Protein AF-0000000068095490 (afdb_homodimer)

Organism: Citrobacter rodentium (strain ICC168) (NCBI:txid637910)

Secondary structure (DSSP, 8-state):
--HHHHHHHHHHHHHHHHTSS--------B----EEEEEE-TTGGGGS-EEEEEEEE--GGGHHHHHH--HHHHHHHHHHHHHH-TTTEEEEEEEE-TTEEEEES--TTTT-B-SEEEEEEE-SSSS--EEE-TT-SEEEEEE-SS-EEEPP----/--HHHHHHHHHHHHHHHHTSS--------B----EEEEEE-TTGGGGS-EEEEEEEE--GGGHHHHHH--HHHHHHHHHHHHHH-TTTEEEEEEEE-TTEEEEES--TTTT-B-SEEEEEE--SSSS--EEE-TT-SEEEEEE-SS-EEEPP----

Structure (mmCIF, N/CA/C/O backbone):
data_AF-0000000068095490-model_v1
#
loop_
_entity.id
_entity.type
_entity.pdbx_description
1 polymer 'T6SS protein Cts2N'
#
loop_
_atom_site.group_PDB
_atom_site.id
_atom_site.type_symbol
_atom_site.label_atom_id
_atom_site.label_alt_id
_atom_site.label_comp_id
_atom_site.label_asym_id
_atom_site.label_entity_id
_atom_site.label_seq_id
_atom_site.pdbx_PDB_ins_code
_atom_site.Cartn_x
_atom_site.Cartn_y
_atom_site.Cartn_z
_atom_site.occupancy
_atom_site.B_iso_or_equiv
_atom_site.auth_seq_id
_atom_site.auth_comp_id
_atom_site.auth_asym_id
_atom_site.auth_atom_id
_atom_site.pdbx_PDB_model_num
ATOM 1 N N . MET A 1 1 ? -33.25 50.406 51.438 1 35.19 1 MET A N 1
ATOM 2 C CA . MET A 1 1 ? -33.094 50.531 50 1 35.19 1 MET A CA 1
ATOM 3 C C . MET A 1 1 ? -31.734 50 49.531 1 35.19 1 MET A C 1
ATOM 5 O O . MET A 1 1 ? -31.406 50.062 48.375 1 35.19 1 MET A O 1
ATOM 9 N N . SER A 1 2 ? -30.875 49.625 50.594 1 53.44 2 SER A N 1
ATOM 10 C CA . SER A 1 2 ? -29.484 49.312 50.25 1 53.44 2 SER A CA 1
ATOM 11 C C . SER A 1 2 ? -29.328 47.875 49.812 1 53.44 2 SER A C 1
ATOM 13 O O . SER A 1 2 ? -28.234 47.438 49.438 1 53.44 2 SER A O 1
ATOM 15 N N . HIS A 1 3 ? -30.312 47.062 50.188 1 60.53 3 HIS A N 1
ATOM 16 C CA . HIS A 1 3 ? -30.078 45.625 49.938 1 60.53 3 HIS A CA 1
ATOM 17 C C . HIS A 1 3 ? -30.328 45.25 48.469 1 60.53 3 HIS A C 1
ATOM 19 O O . HIS A 1 3 ? -30.078 44.125 48.062 1 60.53 3 HIS A O 1
ATOM 25 N N . SER A 1 4 ? -31.062 46.156 47.719 1 60.84 4 SER A N 1
ATOM 26 C CA . SER A 1 4 ? -31.438 45.719 46.375 1 60.84 4 SER A CA 1
ATOM 27 C C . SER A 1 4 ? -30.297 45.906 45.406 1 60.84 4 SER A C 1
ATOM 29 O O . SER A 1 4 ? -30.297 45.344 44.312 1 60.84 4 SER A O 1
ATOM 31 N N . ILE A 1 5 ? -29.328 46.812 45.781 1 63.94 5 ILE A N 1
ATOM 32 C CA . ILE A 1 5 ? -28.25 47.094 44.844 1 63.94 5 ILE A CA 1
ATOM 33 C C . ILE A 1 5 ? -27.25 45.938 44.812 1 63.94 5 ILE A C 1
ATOM 35 O O . ILE A 1 5 ? -26.656 45.656 43.781 1 63.94 5 ILE A O 1
ATOM 39 N N . SER A 1 6 ? -27.297 45.125 45.938 1 64.12 6 SER A N 1
ATOM 40 C CA . SER A 1 6 ? -26.297 44.062 45.938 1 64.12 6 SER A CA 1
ATOM 41 C C . SER A 1 6 ? -26.688 42.906 45.062 1 64.12 6 SER A C 1
ATOM 43 O O . SER A 1 6 ? -25.828 42.219 44.5 1 64.12 6 SER A O 1
ATOM 45 N N . ARG A 1 7 ? -28.031 42.75 44.844 1 67.5 7 ARG A N 1
ATOM 46 C CA . ARG A 1 7 ? -28.469 41.594 44.062 1 67.5 7 ARG A CA 1
ATOM 47 C C . ARG A 1 7 ? -28.281 41.844 42.562 1 67.5 7 ARG A C 1
ATOM 49 O O . ARG A 1 7 ? -27.984 40.938 41.812 1 67.5 7 ARG A O 1
ATOM 56 N N . SER A 1 8 ? -28.375 43.188 42.219 1 65.56 8 SER A N 1
ATOM 57 C CA . SER A 1 8 ? -28.266 43.469 40.781 1 65.56 8 SER A CA 1
ATOM 58 C C . SER A 1 8 ? -26.812 43.438 40.312 1 65.56 8 SER A C 1
ATOM 60 O O . SER A 1 8 ? -26.531 43.031 39.188 1 65.56 8 SER A O 1
ATOM 62 N N . ILE A 1 9 ? -25.859 43.75 41.25 1 64.5 9 ILE A N 1
ATOM 63 C CA . ILE A 1 9 ? -24.453 43.719 40.875 1 64.5 9 ILE A CA 1
ATOM 64 C C . ILE A 1 9 ? -23.938 42.281 40.812 1 64.5 9 ILE A C 1
ATOM 66 O O . ILE A 1 9 ? -23.172 41.938 39.906 1 64.5 9 ILE A O 1
ATOM 70 N N . TYR A 1 10 ? -24.531 41.375 41.656 1 66.12 10 TYR A N 1
ATOM 71 C CA . TYR A 1 10 ? -24.172 39.969 41.594 1 66.12 10 TYR A CA 1
ATOM 72 C C . TYR A 1 10 ? -24.703 39.344 40.312 1 66.12 10 TYR A C 1
ATOM 74 O O . TYR A 1 10 ? -24.047 38.5 39.688 1 66.12 10 TYR A O 1
ATOM 82 N N . LEU A 1 11 ? -25.922 39.844 39.844 1 62.66 11 LEU A N 1
ATOM 83 C CA . LEU A 1 11 ? -26.484 39.344 38.594 1 62.66 11 LEU A CA 1
ATOM 84 C C . LEU A 1 11 ? -25.688 39.781 37.375 1 62.66 11 LEU A C 1
ATOM 86 O O . LEU A 1 11 ? -25.453 39 36.469 1 62.66 11 LEU A O 1
ATOM 90 N N . ILE A 1 12 ? -25.188 41.031 37.406 1 63.06 12 ILE A N 1
ATOM 91 C CA . ILE A 1 12 ? -24.422 41.562 36.281 1 63.06 12 ILE A CA 1
ATOM 92 C C . ILE A 1 12 ? -23.031 40.906 36.281 1 63.06 12 ILE A C 1
ATOM 94 O O . ILE A 1 12 ? -22.531 40.562 35.219 1 63.06 12 ILE A O 1
ATOM 98 N N . LEU A 1 13 ? -22.422 40.562 37.5 1 60.41 13 LEU A N 1
ATOM 99 C CA . LEU A 1 13 ? -21.125 39.906 37.531 1 60.41 13 LEU A CA 1
ATOM 100 C C . LEU A 1 13 ? -21.25 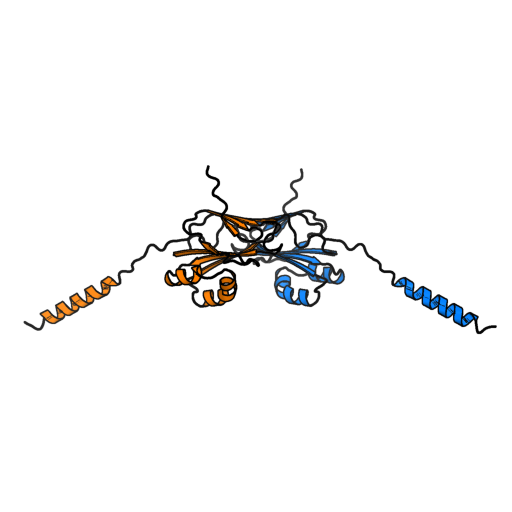38.469 37.031 1 60.41 13 LEU A C 1
ATOM 102 O O . LEU A 1 13 ? -20.344 37.938 36.375 1 60.41 13 LEU A O 1
ATOM 106 N N . LEU A 1 14 ? -22.453 37.812 37.25 1 57.78 14 LEU A N 1
ATOM 107 C CA . LEU A 1 14 ? -22.625 36.438 36.781 1 57.78 14 LEU A CA 1
ATOM 108 C C . LEU A 1 14 ? -22.797 36.406 35.25 1 57.78 14 LEU A C 1
ATOM 110 O O . LEU A 1 14 ? -22.297 35.5 34.594 1 57.78 14 LEU A O 1
ATOM 114 N N . ILE A 1 15 ? -23.469 37.406 34.656 1 57.84 15 ILE A N 1
ATOM 115 C CA . ILE A 1 15 ? -23.688 37.406 33.219 1 57.84 15 ILE A CA 1
ATOM 116 C C . ILE A 1 15 ? -22.359 37.688 32.5 1 57.84 15 ILE A C 1
ATOM 118 O O . ILE A 1 15 ? -22.078 37.094 31.469 1 57.84 15 ILE A O 1
ATOM 122 N N . LEU A 1 16 ? -21.453 38.562 33.094 1 52.78 16 LEU A N 1
ATOM 123 C CA . LEU A 1 16 ? -20.219 38.875 32.406 1 52.78 16 LEU A CA 1
ATOM 124 C C . LEU A 1 16 ? -19.281 37.656 32.406 1 52.78 16 LEU A C 1
ATOM 126 O O . LEU A 1 16 ? -18.516 37.469 31.438 1 52.78 16 LEU A O 1
ATOM 130 N N . PHE A 1 17 ? -19.266 36.844 33.469 1 53.22 17 PHE A N 1
ATOM 131 C CA . PHE A 1 17 ? -18.312 35.719 33.469 1 53.22 17 PHE A CA 1
ATOM 132 C C . PHE A 1 17 ? -18.641 34.719 32.375 1 53.22 17 PHE A C 1
ATOM 134 O O . PHE A 1 17 ? -17.766 34 31.906 1 53.22 17 PHE A O 1
ATOM 141 N N . CYS A 1 18 ? -19.953 34.562 32.094 1 50.53 18 CYS A N 1
ATOM 142 C CA . CYS A 1 18 ? -20.297 33.469 31.156 1 50.53 18 CYS A CA 1
ATOM 143 C C . CYS A 1 18 ? -19.812 33.812 29.75 1 50.53 18 CYS A C 1
ATOM 145 O O . CYS A 1 18 ? -19.875 32.969 28.859 1 50.53 18 CYS A O 1
ATOM 147 N N . MET A 1 19 ? -19.734 35.125 29.453 1 47.81 19 MET A N 1
ATOM 148 C CA . MET A 1 19 ? -19.5 35.344 28.031 1 47.81 19 MET A CA 1
ATOM 149 C C . MET A 1 19 ? -18.078 34.938 27.656 1 47.81 19 MET A C 1
ATOM 151 O O . MET A 1 19 ? -17.672 35.094 26.5 1 47.81 19 MET A O 1
ATOM 155 N N . GLN A 1 20 ? -17.203 34.969 28.656 1 45.56 20 GLN A N 1
ATOM 156 C CA . GLN A 1 20 ? -15.852 34.844 28.125 1 45.56 20 GLN A CA 1
ATOM 157 C C . GLN A 1 20 ? -15.641 33.5 27.438 1 45.56 20 GLN A C 1
ATOM 159 O O . GLN A 1 20 ? -14.57 33.25 26.906 1 45.56 20 GLN A O 1
ATOM 164 N N . THR A 1 21 ? -16.328 32.562 28.031 1 47.66 21 THR A N 1
ATOM 165 C CA . THR A 1 21 ? -15.836 31.375 27.344 1 47.66 21 THR A CA 1
ATOM 166 C C . THR A 1 21 ? -16.219 31.422 25.859 1 47.66 21 THR A C 1
ATOM 168 O O . THR A 1 21 ? -17.203 30.781 25.453 1 47.66 21 THR A O 1
ATOM 171 N N . GLY A 1 22 ? -16.734 32.625 25.391 1 41.56 22 GLY A N 1
ATOM 172 C CA . GLY A 1 22 ? -17 32.594 23.953 1 41.56 22 GLY A CA 1
ATOM 173 C C . GLY A 1 22 ? -16.062 31.672 23.203 1 41.56 22 GLY A C 1
ATOM 174 O O . GLY A 1 22 ? -14.906 31.5 23.594 1 41.56 22 GLY A O 1
ATOM 175 N N . GLY A 1 23 ? -16.594 30.703 22.5 1 42.72 23 GLY A N 1
ATOM 176 C CA . GLY A 1 23 ? -16.219 29.719 21.5 1 42.72 23 GLY A CA 1
ATOM 177 C C . GLY A 1 23 ? -15.219 30.266 20.484 1 42.72 23 GLY A C 1
ATOM 178 O O . GLY A 1 23 ? -15.562 31.094 19.656 1 42.72 23 GLY A O 1
ATOM 179 N N . CYS A 1 24 ? -14.102 30.875 20.75 1 46.16 24 CYS A N 1
ATOM 180 C CA . CYS A 1 24 ? -13.117 30.922 19.672 1 46.16 24 CYS A CA 1
ATOM 181 C C . CYS A 1 24 ? -13.367 29.812 18.656 1 46.16 24 CYS A C 1
ATOM 183 O O . CYS A 1 24 ? -13.117 28.641 18.938 1 46.16 24 CYS A O 1
ATOM 185 N N . ALA A 1 25 ? -14.5 29.734 18.172 1 48.22 25 ALA A N 1
ATOM 186 C CA . ALA A 1 25 ? -14.648 28.953 16.938 1 48.22 25 ALA A CA 1
ATOM 187 C C . ALA A 1 25 ? -13.438 29.141 16.031 1 48.22 25 ALA A C 1
ATOM 189 O O . ALA A 1 25 ? -13.352 30.109 15.281 1 48.22 25 ALA A O 1
ATOM 190 N N . PHE A 1 26 ? -12.203 29.062 16.484 1 51.91 26 PHE A N 1
ATOM 191 C CA . PHE A 1 26 ? -10.922 29.203 15.812 1 51.91 26 PHE A CA 1
ATOM 192 C C . PHE A 1 26 ? -10.891 28.406 14.523 1 51.91 26 PHE A C 1
ATOM 194 O O . PHE A 1 26 ? -11.336 27.25 14.484 1 51.91 26 PHE A O 1
ATOM 201 N N . TRP A 1 27 ? -10.969 29.203 13.422 1 65.94 27 TRP A N 1
ATOM 202 C CA . TRP A 1 27 ? -10.711 28.703 12.078 1 65.94 27 TRP A CA 1
ATOM 203 C C . TRP A 1 27 ? -9.602 27.641 12.102 1 65.94 27 TRP A C 1
ATOM 205 O O . TRP A 1 27 ? -8.43 27.969 12.281 1 65.94 27 TRP A O 1
ATOM 215 N N . GLN A 1 28 ? -9.992 26.422 12.539 1 82.06 28 GLN A N 1
ATOM 216 C CA . GLN A 1 28 ? -8.992 25.359 12.516 1 82.06 28 GLN A CA 1
ATOM 217 C C . GLN A 1 28 ? -8.531 25.078 11.094 1 82.06 28 GLN A C 1
ATOM 219 O O . GLN A 1 28 ? -9.344 25 10.172 1 82.06 28 GLN A O 1
ATOM 224 N N . LYS A 1 29 ? -7.27 25.109 10.906 1 89.94 29 LYS A N 1
ATOM 225 C CA . LYS A 1 29 ? -6.688 24.766 9.617 1 89.94 29 LYS A CA 1
ATOM 226 C C . LYS A 1 29 ? -7.039 23.328 9.219 1 89.94 29 LYS A C 1
ATOM 228 O O . LYS A 1 29 ? -7.305 22.5 10.086 1 89.94 29 LYS A O 1
ATOM 233 N N . ARG A 1 30 ? -7.191 23.141 7.961 1 93.06 30 ARG A N 1
ATOM 234 C CA . ARG A 1 30 ? -7.559 21.828 7.422 1 93.06 30 ARG A CA 1
ATOM 235 C C . ARG A 1 30 ? -6.516 21.344 6.422 1 93.06 30 ARG A C 1
ATOM 237 O O . ARG A 1 30 ? -5.73 22.125 5.895 1 93.06 30 ARG A O 1
ATOM 244 N N . VAL A 1 31 ? -6.504 20.094 6.215 1 93.06 31 VAL A N 1
ATOM 245 C CA . VAL A 1 31 ? -5.625 19.5 5.211 1 93.06 31 VAL A CA 1
ATOM 246 C C . VAL A 1 31 ? -6.051 19.953 3.816 1 93.06 31 VAL A C 1
ATOM 248 O O . VAL A 1 31 ? -7.195 19.75 3.41 1 93.06 31 VAL A O 1
ATOM 251 N N . GLU A 1 32 ? -5.086 20.484 3.096 1 89.56 32 GLU A N 1
ATOM 252 C CA . GLU A 1 32 ? -5.352 20.984 1.75 1 89.56 32 GLU A CA 1
ATOM 253 C C . GLU A 1 32 ? -4.73 20.078 0.69 1 89.56 32 GLU A C 1
ATOM 255 O O . GLU A 1 32 ? -4.879 20.312 -0.508 1 89.56 32 GLU A O 1
ATOM 260 N N . LEU A 1 33 ? -4.133 19.062 1.102 1 89.75 33 LEU A N 1
ATOM 261 C CA . LEU A 1 33 ? -3.48 18.141 0.183 1 89.75 33 LEU A CA 1
ATOM 262 C C . LEU A 1 33 ? -4.504 17.438 -0.703 1 89.75 33 LEU A C 1
ATOM 264 O O . LEU A 1 33 ? -5.34 16.672 -0.21 1 89.75 33 LEU A O 1
ATOM 268 N N . ASN A 1 34 ? -4.422 17.625 -2.031 1 87.19 34 ASN A N 1
ATOM 269 C CA . ASN A 1 34 ? -5.426 17.109 -2.957 1 87.19 34 ASN A CA 1
ATOM 270 C C . ASN A 1 34 ? -4.906 15.914 -3.742 1 87.19 34 ASN A C 1
ATOM 272 O O . ASN A 1 34 ? -5.688 15.062 -4.164 1 87.19 34 ASN A O 1
ATOM 276 N N . ALA A 1 35 ? -3.643 15.953 -4.062 1 90.38 35 ALA A N 1
ATOM 277 C CA . ALA A 1 35 ? -3.031 14.906 -4.879 1 90.38 35 ALA A CA 1
ATOM 278 C C . ALA A 1 35 ? -1.706 14.445 -4.277 1 90.38 35 ALA A C 1
ATOM 280 O O . ALA A 1 35 ? -0.925 15.258 -3.781 1 90.38 35 ALA A O 1
ATOM 281 N N . VAL A 1 36 ? -1.524 13.164 -4.297 1 94.56 36 VAL A N 1
ATOM 282 C CA . VAL A 1 36 ? -0.274 12.57 -3.832 1 94.56 36 VAL A CA 1
ATOM 283 C C . VAL A 1 36 ? 0.307 11.672 -4.918 1 94.56 36 VAL A C 1
ATOM 285 O O . VAL A 1 36 ? -0.401 10.844 -5.488 1 94.56 36 VAL A O 1
ATOM 288 N N . GLN A 1 37 ? 1.443 11.906 -5.297 1 96.19 37 GLN A N 1
ATOM 289 C CA . GLN A 1 37 ? 2.256 11.023 -6.129 1 96.19 37 GLN A CA 1
ATOM 290 C C . GLN A 1 37 ? 3.521 10.586 -5.395 1 96.19 37 GLN A C 1
ATOM 292 O O . GLN A 1 37 ? 4.215 11.406 -4.797 1 96.19 37 GLN A O 1
ATOM 297 N N . ILE A 1 38 ? 3.789 9.281 -5.398 1 97.38 38 ILE A N 1
ATOM 298 C CA . ILE A 1 38 ? 4.984 8.75 -4.754 1 97.38 38 ILE A CA 1
ATOM 299 C C . ILE A 1 38 ? 5.73 7.84 -5.727 1 97.38 38 ILE A C 1
ATOM 301 O O . ILE A 1 38 ? 5.184 6.836 -6.191 1 97.38 38 ILE A O 1
ATOM 305 N N . ASP A 1 39 ? 6.902 8.219 -6.059 1 97.62 39 ASP A N 1
ATOM 306 C CA . ASP A 1 39 ? 7.812 7.367 -6.816 1 97.62 39 ASP A CA 1
ATOM 307 C C . ASP A 1 39 ? 8.844 6.719 -5.898 1 97.62 39 ASP A C 1
ATOM 309 O O . ASP A 1 39 ? 9.539 7.41 -5.152 1 97.62 39 ASP A O 1
ATOM 313 N N . THR A 1 40 ? 8.906 5.441 -5.945 1 97.69 40 THR A N 1
ATOM 314 C CA . THR A 1 40 ? 9.852 4.711 -5.109 1 97.69 40 THR A CA 1
ATOM 315 C C . THR A 1 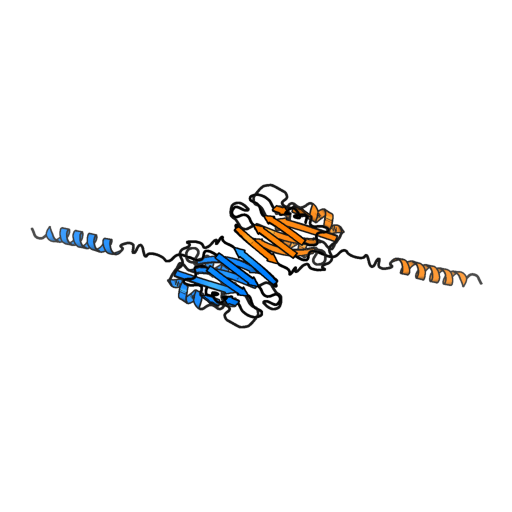40 ? 11 4.16 -5.949 1 97.69 40 THR A C 1
ATOM 317 O O . THR A 1 40 ? 10.773 3.4 -6.895 1 97.69 40 THR A O 1
ATOM 320 N N . ALA A 1 41 ? 12.18 4.551 -5.582 1 97.31 41 ALA A N 1
ATOM 321 C CA . ALA A 1 41 ? 13.344 4.059 -6.309 1 97.31 41 ALA A CA 1
ATOM 322 C C . ALA A 1 41 ? 13.438 2.539 -6.234 1 97.31 41 ALA A C 1
ATOM 324 O O . ALA A 1 41 ? 13.047 1.936 -5.234 1 97.31 41 ALA A O 1
ATOM 325 N N . PRO A 1 42 ? 14.055 1.879 -7.332 1 94.31 42 PRO A N 1
ATOM 326 C CA . PRO A 1 42 ? 14.156 0.418 -7.332 1 94.31 42 PRO A CA 1
ATOM 327 C C . PRO A 1 42 ? 15.008 -0.112 -6.18 1 94.31 42 PRO A C 1
ATOM 329 O O . PRO A 1 42 ? 14.836 -1.261 -5.762 1 94.31 42 PRO A O 1
ATOM 332 N N . ASP A 1 43 ? 15.875 0.716 -5.719 1 96 43 ASP A N 1
ATOM 333 C CA . ASP A 1 43 ? 16.766 0.281 -4.652 1 96 43 ASP A CA 1
ATOM 334 C C . ASP A 1 43 ? 16.422 0.974 -3.332 1 96 43 ASP A C 1
ATOM 336 O O . ASP A 1 43 ? 17.281 1.072 -2.441 1 96 43 ASP A O 1
ATOM 340 N N . ALA A 1 44 ? 15.242 1.453 -3.264 1 96.94 44 ALA A N 1
ATOM 341 C CA . ALA A 1 44 ? 14.836 2.154 -2.049 1 96.94 44 ALA A CA 1
ATOM 342 C C . ALA A 1 44 ? 14.961 1.252 -0.825 1 96.94 44 ALA A C 1
ATOM 344 O O . ALA A 1 44 ? 14.617 0.069 -0.879 1 96.94 44 ALA A O 1
ATOM 345 N N . ASN A 1 45 ? 15.469 1.882 0.232 1 97.5 45 ASN A N 1
ATOM 346 C CA . ASN A 1 45 ? 15.445 1.236 1.541 1 97.5 45 ASN A CA 1
ATOM 347 C C . ASN A 1 45 ? 16.031 -0.169 1.481 1 97.5 45 ASN A C 1
ATOM 349 O O . ASN A 1 45 ? 15.43 -1.123 1.972 1 97.5 45 ASN A O 1
ATOM 353 N N . ASP A 1 46 ? 17.141 -0.315 0.873 1 95.38 46 ASP A N 1
ATOM 354 C CA . ASP A 1 46 ? 17.828 -1.595 0.723 1 95.38 46 ASP A CA 1
ATOM 355 C C . ASP A 1 46 ? 16.922 -2.629 0.059 1 95.38 46 ASP A C 1
ATOM 357 O O . ASP A 1 46 ? 16.797 -3.756 0.545 1 95.38 46 ASP A O 1
ATOM 361 N N . ASN A 1 47 ? 16.234 -2.195 -0.961 1 91.25 47 ASN A N 1
ATOM 362 C CA . ASN A 1 47 ? 15.359 -3.021 -1.792 1 91.25 47 ASN A CA 1
ATOM 363 C C . ASN A 1 47 ? 14.188 -3.576 -0.995 1 91.25 47 ASN A C 1
ATOM 365 O O . ASN A 1 47 ? 13.695 -4.668 -1.282 1 91.25 47 ASN A O 1
ATOM 369 N N . ALA A 1 48 ? 13.859 -2.926 0.044 1 91.38 48 ALA A N 1
ATOM 370 C CA . ALA A 1 48 ? 12.734 -3.334 0.876 1 91.38 48 ALA A CA 1
ATOM 371 C C . ALA A 1 48 ? 11.602 -2.307 0.815 1 91.38 48 ALA A C 1
ATOM 373 O O . ALA A 1 48 ? 11.844 -1.135 0.517 1 91.38 48 ALA A O 1
ATOM 374 N N . PRO A 1 49 ? 10.375 -2.721 1.108 1 91.5 49 PRO A N 1
ATOM 375 C CA . PRO A 1 49 ? 9.25 -1.779 1.136 1 91.5 49 PRO A CA 1
ATOM 376 C C . PRO A 1 49 ? 9.461 -0.645 2.137 1 91.5 49 PRO A C 1
ATOM 378 O O . PRO A 1 49 ? 10.125 -0.833 3.16 1 91.5 49 PRO A O 1
ATOM 381 N N . VAL A 1 50 ? 8.938 0.497 1.76 1 96.5 50 VAL A N 1
ATOM 382 C CA . VAL A 1 50 ? 8.969 1.653 2.648 1 96.5 50 VAL A CA 1
ATOM 383 C C . VAL A 1 50 ? 7.57 1.912 3.205 1 96.5 50 VAL A C 1
ATOM 385 O O . VAL A 1 50 ? 6.637 2.193 2.449 1 96.5 50 VAL A O 1
ATOM 388 N N . ALA A 1 51 ? 7.449 1.805 4.5 1 96.62 51 ALA A N 1
ATOM 389 C CA . ALA A 1 51 ? 6.223 2.268 5.148 1 96.62 51 ALA A CA 1
ATOM 390 C C . ALA A 1 51 ? 6.195 3.789 5.246 1 96.62 51 ALA A C 1
ATOM 392 O O . ALA A 1 51 ? 7.176 4.41 5.66 1 96.62 51 ALA A O 1
ATOM 393 N N . VAL A 1 52 ? 5.051 4.402 4.812 1 97.75 52 VAL A N 1
ATOM 394 C CA . VAL A 1 52 ? 4.871 5.848 4.867 1 97.75 52 VAL A CA 1
ATOM 395 C C . VAL A 1 52 ? 3.58 6.18 5.609 1 97.75 52 VAL A C 1
ATOM 397 O O . VAL A 1 52 ? 2.521 5.625 5.305 1 97.75 52 VAL A O 1
ATOM 400 N N . ASP A 1 53 ? 3.725 7.008 6.621 1 98 53 ASP A N 1
ATOM 401 C CA . ASP A 1 53 ? 2.566 7.59 7.289 1 98 53 ASP A CA 1
ATOM 402 C C . ASP A 1 53 ? 2.48 9.094 7.035 1 98 53 ASP A C 1
ATOM 404 O O . ASP A 1 53 ? 3.443 9.82 7.27 1 98 53 ASP A O 1
ATOM 408 N N . ILE A 1 54 ? 1.334 9.492 6.523 1 97.56 54 ILE A N 1
ATOM 409 C CA . ILE A 1 54 ? 0.987 10.906 6.535 1 97.56 54 ILE A CA 1
ATOM 410 C C . ILE A 1 54 ? 0.06 11.203 7.711 1 97.56 54 ILE A C 1
ATOM 412 O O . ILE A 1 54 ? -0.986 10.57 7.863 1 97.56 54 ILE A O 1
ATOM 416 N N . VAL A 1 55 ? 0.444 12.195 8.508 1 98.19 55 VAL A N 1
ATOM 417 C CA . VAL A 1 55 ? -0.221 12.422 9.789 1 98.19 55 VAL A CA 1
ATOM 418 C C . VAL A 1 55 ? -0.783 13.844 9.836 1 98.19 55 VAL A C 1
ATOM 420 O O . VAL A 1 55 ? -0.034 14.82 9.734 1 98.19 55 VAL A O 1
ATOM 423 N N . ALA A 1 56 ? -2.061 13.969 10 1 97.69 56 ALA A N 1
ATOM 424 C CA . ALA A 1 56 ? -2.707 15.234 10.336 1 97.69 56 ALA A CA 1
ATOM 425 C C . ALA A 1 56 ? -2.818 15.406 11.852 1 97.69 56 ALA A C 1
ATOM 427 O O . ALA A 1 56 ? -3.434 14.578 12.531 1 97.69 56 ALA A O 1
ATOM 428 N N . ILE A 1 57 ? -2.219 16.422 12.32 1 98.19 57 ILE A N 1
ATOM 429 C CA . ILE A 1 57 ? -2.24 16.719 13.75 1 98.19 57 ILE A CA 1
ATOM 430 C C . ILE A 1 57 ? -3.248 17.828 14.031 1 98.19 57 ILE A C 1
ATOM 432 O O . ILE A 1 57 ? -2.982 19 13.758 1 98.19 57 ILE A O 1
ATOM 436 N N . ALA A 1 58 ? -4.301 17.453 14.594 1 96.94 58 ALA A N 1
ATOM 437 C CA . ALA A 1 58 ? -5.375 18.422 14.844 1 96.94 58 ALA A CA 1
ATOM 438 C C . ALA A 1 58 ? -5.145 19.156 16.156 1 96.94 58 ALA A C 1
ATOM 440 O O . ALA A 1 58 ? -5.492 20.344 16.266 1 96.94 58 ALA A O 1
ATOM 441 N N . ASP A 1 59 ? -4.637 18.438 17.109 1 96.56 59 ASP A N 1
ATOM 442 C CA . ASP A 1 59 ? -4.379 19.016 18.422 1 96.56 59 ASP A CA 1
ATOM 443 C C . ASP A 1 59 ? -3.064 19.797 18.438 1 96.56 59 ASP A C 1
ATOM 445 O O . ASP A 1 59 ? -1.984 19.203 18.391 1 96.56 59 ASP A O 1
ATOM 449 N N . ALA A 1 60 ? -3.207 21.062 18.625 1 95.38 60 ALA A N 1
ATOM 450 C CA . ALA A 1 60 ? -2.045 21.938 18.594 1 95.38 60 ALA A CA 1
ATOM 451 C C . ALA A 1 60 ? -1.032 21.547 19.656 1 95.38 60 ALA A C 1
ATOM 453 O O . ALA A 1 60 ? 0.177 21.703 19.469 1 95.38 60 ALA A O 1
ATOM 454 N N . ALA A 1 61 ? -1.481 21.031 20.719 1 95.81 61 ALA A N 1
ATOM 455 C CA . ALA A 1 61 ? -0.605 20.672 21.828 1 95.81 61 ALA A CA 1
ATOM 456 C C . ALA A 1 61 ? 0.303 19.5 21.469 1 95.81 61 ALA A C 1
ATOM 458 O O . ALA A 1 61 ? 1.366 19.328 22.062 1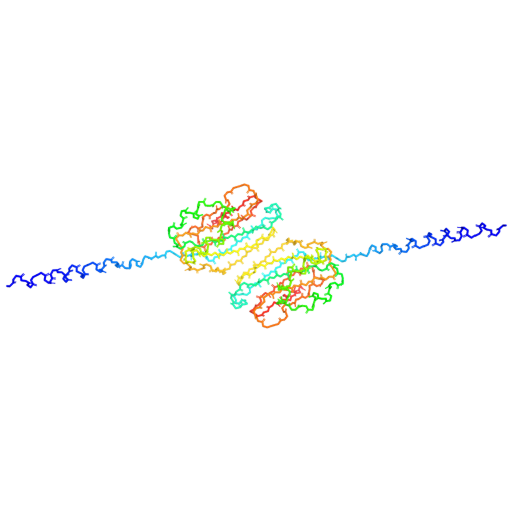 95.81 61 ALA A O 1
ATOM 459 N N . LEU A 1 62 ? -0.108 18.719 20.516 1 97.44 62 LEU A N 1
ATOM 460 C CA . LEU A 1 62 ? 0.636 17.516 20.141 1 97.44 62 LEU A CA 1
ATOM 461 C C . LEU A 1 62 ? 1.663 17.828 19.047 1 97.44 62 LEU A C 1
ATOM 463 O O . LEU A 1 62 ? 2.557 17.031 18.781 1 97.44 62 LEU A O 1
ATOM 467 N N . VAL A 1 63 ? 1.58 18.969 18.422 1 97.56 63 VAL A N 1
ATOM 468 C CA . VAL A 1 63 ? 2.381 19.312 17.25 1 97.56 63 VAL A CA 1
ATOM 469 C C . VAL A 1 63 ? 3.865 19.234 17.594 1 97.56 63 VAL A C 1
ATOM 471 O O . VAL A 1 63 ? 4.625 18.516 16.938 1 97.56 63 VAL A O 1
ATOM 474 N N . PRO A 1 64 ? 4.32 19.922 18.688 1 97.38 64 PRO A N 1
ATOM 475 C CA . PRO A 1 64 ? 5.758 19.875 18.984 1 97.38 64 PRO A CA 1
ATOM 476 C C . PRO A 1 64 ? 6.238 18.453 19.281 1 97.38 64 PRO A C 1
ATOM 478 O O . PRO A 1 64 ? 7.344 18.078 18.891 1 97.38 64 PRO A O 1
ATOM 481 N N . THR A 1 65 ? 5.465 17.703 19.938 1 96.94 65 THR A N 1
ATOM 482 C CA . THR A 1 65 ? 5.828 16.344 20.297 1 96.94 65 THR A CA 1
ATOM 483 C C . THR A 1 65 ? 6.008 15.477 19.062 1 96.94 65 THR A C 1
ATOM 485 O O . THR A 1 65 ? 7.055 14.852 18.875 1 96.94 65 THR A O 1
ATOM 488 N N . VAL A 1 66 ? 5.008 15.5 18.203 1 98.19 66 VAL A N 1
ATOM 489 C CA . VAL A 1 66 ? 5.008 14.625 17.047 1 98.19 66 VAL A CA 1
ATOM 490 C C . VAL A 1 66 ? 6.098 15.07 16.062 1 98.19 66 VAL A C 1
ATOM 492 O O . VAL A 1 66 ? 6.801 14.242 15.484 1 98.19 66 VAL A O 1
ATOM 495 N N . GLN A 1 67 ? 6.297 16.312 15.945 1 97.88 67 GLN A N 1
ATOM 496 C CA . GLN A 1 67 ? 7.266 16.859 15 1 97.88 67 GLN A CA 1
ATOM 497 C C . GLN A 1 67 ? 8.695 16.609 15.477 1 97.88 67 GLN A C 1
ATOM 499 O O . GLN A 1 67 ? 9.648 16.781 14.711 1 97.88 67 GLN A O 1
ATOM 504 N N . SER A 1 68 ? 8.852 16.219 16.656 1 97.62 68 SER A N 1
ATOM 505 C CA . SER A 1 68 ? 10.195 15.984 17.172 1 97.62 68 SER A CA 1
ATOM 506 C C . SER A 1 68 ? 10.586 14.516 17.047 1 97.62 68 SER A C 1
ATOM 508 O O . SER A 1 68 ? 11.75 14.156 17.219 1 97.62 68 SER A O 1
ATOM 510 N N . LEU A 1 69 ? 9.68 13.688 16.719 1 98.56 69 LEU A N 1
ATOM 511 C CA . LEU A 1 69 ? 9.945 12.25 16.656 1 98.56 69 LEU A CA 1
ATOM 512 C C . LEU A 1 69 ? 10.641 11.883 15.344 1 98.56 69 LEU A C 1
ATOM 514 O O . LEU A 1 69 ? 10.188 12.273 14.266 1 98.56 69 LEU A O 1
ATOM 518 N N . PRO A 1 70 ? 11.781 11.148 15.492 1 98.62 70 PRO A N 1
ATOM 519 C CA . PRO A 1 70 ? 12.203 10.461 14.273 1 98.62 70 PRO A CA 1
ATOM 520 C C . PRO A 1 70 ? 11.211 9.391 13.82 1 98.62 70 PRO A C 1
ATOM 522 O O . PRO A 1 70 ? 10.406 8.914 14.625 1 98.62 70 PRO A O 1
ATOM 525 N N . ALA A 1 71 ? 11.305 9.031 12.555 1 98.81 71 ALA A N 1
ATOM 526 C CA . ALA A 1 71 ? 10.375 8.055 11.992 1 98.81 71 ALA A CA 1
ATOM 527 C C . ALA A 1 71 ? 10.367 6.762 12.797 1 98.81 71 ALA A C 1
ATOM 529 O O . ALA A 1 71 ? 9.305 6.219 13.109 1 98.81 71 ALA A O 1
ATOM 530 N N . ALA A 1 72 ? 11.508 6.297 13.133 1 98.25 72 ALA A N 1
ATOM 531 C CA . ALA A 1 72 ? 11.602 5.051 13.891 1 98.25 72 ALA A CA 1
ATOM 532 C C . ALA A 1 72 ? 10.781 5.129 15.172 1 98.25 72 ALA A C 1
ATOM 534 O O . ALA A 1 72 ? 10.039 4.203 15.508 1 98.25 72 ALA A O 1
ATOM 535 N N . GLN A 1 73 ? 10.867 6.141 15.867 1 98.56 73 GLN A N 1
ATOM 536 C CA . GLN A 1 73 ? 10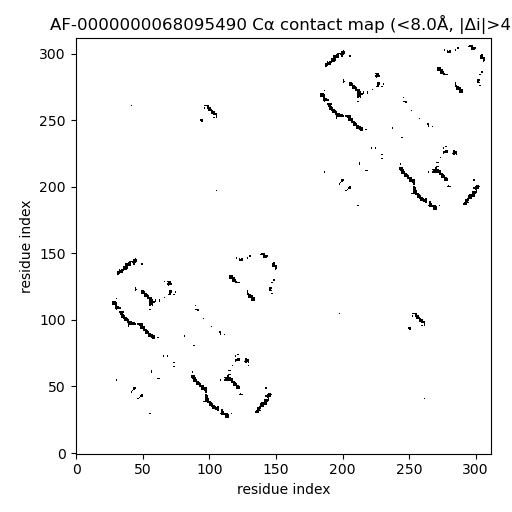.133 6.316 17.125 1 98.56 73 GLN A CA 1
ATOM 537 C C . GLN A 1 73 ? 8.641 6.461 16.875 1 98.56 73 GLN A C 1
ATOM 539 O O . GLN A 1 73 ? 7.82 5.938 17.625 1 98.56 73 GLN A O 1
ATOM 544 N N . TRP A 1 74 ? 8.234 7.23 15.844 1 98.81 74 TRP A N 1
ATOM 545 C CA . TRP A 1 74 ? 6.824 7.34 15.484 1 98.81 74 TRP A CA 1
ATOM 546 C C . TRP A 1 74 ? 6.211 5.957 15.266 1 98.81 74 TRP A C 1
ATOM 548 O O . TRP A 1 74 ? 5.191 5.621 15.867 1 98.81 74 TRP A O 1
ATOM 558 N N . PHE A 1 75 ? 6.867 5.156 14.445 1 98.44 75 PHE A N 1
ATOM 559 C CA . PHE A 1 75 ? 6.285 3.873 14.07 1 98.44 75 PHE A CA 1
ATOM 560 C C . PHE A 1 75 ? 6.223 2.938 15.273 1 98.44 75 PHE A C 1
ATOM 562 O O . PHE A 1 75 ? 5.336 2.086 15.359 1 98.44 75 PHE A O 1
ATOM 569 N N . ASN A 1 76 ? 7.125 3.102 16.234 1 97.94 76 ASN A N 1
ATOM 570 C CA . ASN A 1 76 ? 7.094 2.297 17.453 1 97.94 76 ASN A CA 1
ATOM 571 C C . ASN A 1 76 ? 5.992 2.76 18.406 1 97.94 76 ASN A C 1
ATOM 573 O O . ASN A 1 76 ? 5.383 1.944 19.094 1 97.94 76 ASN A O 1
ATOM 577 N N . ALA A 1 77 ? 5.672 4.012 18.406 1 97.81 77 ALA A N 1
ATOM 578 C CA . ALA A 1 77 ? 4.77 4.602 19.391 1 97.81 77 ALA A CA 1
ATOM 579 C C . ALA A 1 77 ? 3.379 4.824 18.797 1 97.81 77 ALA A C 1
ATOM 581 O O . ALA A 1 77 ? 2.428 5.121 19.531 1 97.81 77 ALA A O 1
ATOM 582 N N . LYS A 1 78 ? 3.221 4.758 17.578 1 98.06 78 LYS A N 1
ATOM 583 C CA . LYS A 1 78 ? 2.033 5.145 16.828 1 98.06 78 LYS A CA 1
ATOM 584 C C . LYS A 1 78 ? 0.765 4.602 17.484 1 98.06 78 LYS A C 1
ATOM 586 O O . LYS A 1 78 ? -0.172 5.355 17.75 1 98.06 78 LYS A O 1
ATOM 591 N N . SER A 1 79 ? 0.764 3.256 17.734 1 96.81 79 SER A N 1
ATOM 592 C CA . SER A 1 79 ? -0.44 2.643 18.281 1 96.81 79 SER A CA 1
ATOM 593 C C . SER A 1 79 ? -0.84 3.299 19.594 1 96.81 79 SER A C 1
ATOM 595 O O . SER A 1 79 ? -2.021 3.562 19.828 1 96.81 79 SER A O 1
ATOM 597 N N . GLN A 1 80 ? 0.074 3.529 20.406 1 97.19 80 GLN A N 1
ATOM 598 C CA . GLN A 1 80 ? -0.179 4.141 21.703 1 97.19 80 GLN A CA 1
ATOM 599 C C . GLN A 1 80 ? -0.595 5.602 21.547 1 97.19 80 GLN A C 1
ATOM 601 O O . GLN A 1 80 ? -1.525 6.062 22.219 1 97.19 80 GLN A O 1
ATOM 606 N N . LEU A 1 81 ? 0.127 6.355 20.703 1 97.75 81 LEU A N 1
ATOM 607 C CA . LEU A 1 81 ? -0.187 7.766 20.5 1 97.75 81 LEU A CA 1
ATOM 608 C C . LEU A 1 81 ? -1.611 7.93 19.969 1 97.75 81 LEU A C 1
ATOM 610 O O . LEU A 1 81 ? -2.334 8.828 20.406 1 97.75 81 LEU A O 1
ATOM 614 N N . LEU A 1 82 ? -2.021 7.086 19.094 1 97.44 82 LEU A N 1
ATOM 615 C CA . LEU A 1 82 ? -3.367 7.152 18.531 1 97.44 82 LEU A CA 1
ATOM 616 C C . LEU A 1 82 ? -4.414 6.816 19.594 1 97.44 82 LEU A C 1
ATOM 618 O O . LEU A 1 82 ? -5.496 7.402 19.594 1 97.44 82 LEU A O 1
ATOM 622 N N . ARG A 1 83 ? -4.125 5.902 20.453 1 97.12 83 ARG A N 1
ATOM 623 C CA . ARG A 1 83 ? -5.031 5.574 21.547 1 97.12 83 ARG A CA 1
ATOM 624 C C . ARG A 1 83 ? -5.168 6.742 22.516 1 97.12 83 ARG A C 1
ATOM 626 O O . ARG A 1 83 ? -6.262 7.027 23 1 97.12 83 ARG A O 1
ATOM 633 N N . ASP A 1 84 ? -4.125 7.418 22.75 1 96.75 84 ASP A N 1
ATOM 634 C CA . ASP A 1 84 ? -4.098 8.523 23.703 1 96.75 84 ASP A CA 1
ATOM 635 C C . ASP A 1 84 ? -4.754 9.773 23.125 1 96.75 84 ASP A C 1
ATOM 637 O O . ASP A 1 84 ? -5.234 10.633 23.859 1 96.75 84 ASP A O 1
ATOM 641 N N . ALA A 1 85 ? -4.773 9.906 21.781 1 96.19 85 ALA A N 1
ATOM 642 C CA . ALA A 1 85 ? -5.293 11.109 21.141 1 96.19 85 ALA A CA 1
ATOM 643 C C . ALA A 1 85 ? -6.129 10.766 19.922 1 96.19 85 ALA A C 1
ATOM 645 O O . ALA A 1 85 ? -5.816 11.195 18.797 1 96.19 85 ALA A O 1
ATOM 646 N N . PRO A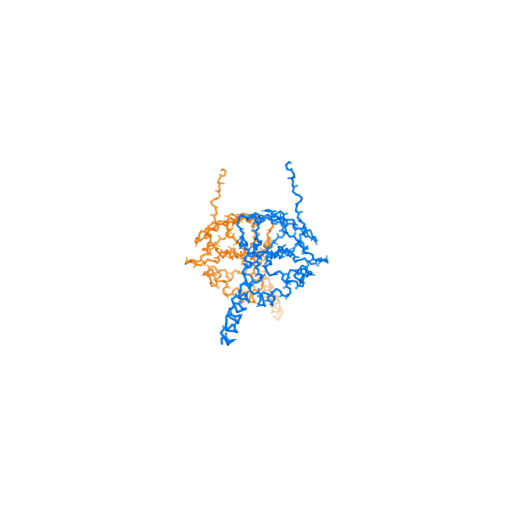 1 86 ? -7.242 10.125 20.141 1 93.38 86 PRO A N 1
ATOM 647 C CA . PRO A 1 86 ? -8.031 9.625 19.016 1 93.38 86 PRO A CA 1
ATOM 648 C C . PRO A 1 86 ? -8.617 10.75 18.172 1 93.38 86 PRO A C 1
ATOM 650 O O . PRO A 1 86 ? -8.82 10.578 16.969 1 93.38 86 PRO A O 1
ATOM 653 N N . ASP A 1 87 ? -8.773 11.906 18.781 1 94.44 87 ASP A N 1
ATOM 654 C CA . ASP A 1 87 ? -9.336 13.023 18.031 1 94.44 87 ASP A CA 1
ATOM 655 C C . ASP A 1 87 ? -8.242 14 17.594 1 94.44 87 ASP A C 1
ATOM 657 O O . ASP A 1 87 ? -8.508 14.938 16.844 1 94.44 87 ASP A O 1
ATOM 661 N N . GLY A 1 88 ? -7.086 13.766 18.062 1 97.06 88 GLY A N 1
ATOM 662 C CA . GLY A 1 88 ? -6.02 14.727 17.812 1 97.06 88 GLY A CA 1
ATOM 663 C C . GLY A 1 88 ? -5.113 14.328 16.672 1 97.06 88 GLY A C 1
ATOM 664 O O . GLY A 1 88 ? -4.355 15.156 16.156 1 97.06 88 GLY A O 1
ATOM 665 N N . LEU A 1 89 ? -5.215 13.07 16.297 1 97.94 89 LEU A N 1
ATOM 666 C CA . LEU A 1 89 ? -4.352 12.539 15.242 1 97.94 89 LEU A CA 1
ATOM 667 C C . LEU A 1 89 ? -5.156 11.734 14.227 1 97.94 89 LEU A C 1
ATOM 669 O O . LEU A 1 89 ? -6.035 10.953 14.602 1 97.94 89 LEU A O 1
ATOM 673 N N . ARG A 1 90 ? -4.906 11.969 12.938 1 96.44 90 ARG A N 1
ATOM 674 C CA . ARG A 1 90 ? -5.383 11.125 11.844 1 96.44 90 ARG A CA 1
ATOM 675 C C . ARG A 1 90 ? -4.227 10.688 10.945 1 96.44 90 ARG A C 1
ATOM 677 O O . ARG A 1 90 ? -3.332 11.484 10.648 1 96.44 90 ARG A O 1
ATOM 684 N N . VAL A 1 91 ? -4.289 9.453 10.562 1 96.88 91 VAL A N 1
ATOM 685 C CA . VAL A 1 91 ? -3.133 8.914 9.859 1 96.88 91 VAL A CA 1
ATOM 686 C C . VAL A 1 91 ? -3.586 8.234 8.562 1 96.88 91 VAL A C 1
ATOM 688 O O . VAL A 1 91 ? -4.594 7.52 8.555 1 96.88 91 VAL A O 1
ATOM 691 N N . TRP A 1 92 ? -2.926 8.492 7.465 1 94.38 92 TRP A N 1
ATOM 692 C CA . TRP A 1 92 ? -2.965 7.734 6.215 1 94.38 92 TRP A CA 1
ATOM 693 C C . TRP A 1 92 ? -1.684 6.93 6.027 1 94.38 92 TRP A C 1
ATOM 695 O O . TRP A 1 92 ? -0.606 7.5 5.844 1 94.38 92 TRP A O 1
ATOM 705 N N . SER A 1 93 ? -1.838 5.625 6.09 1 93.5 93 SER A N 1
ATOM 706 C CA . SER A 1 93 ? -0.675 4.742 6.055 1 93.5 93 SER A CA 1
ATOM 707 C C . SER A 1 93 ? -0.562 4.031 4.707 1 93.5 93 SER A C 1
ATOM 709 O O . SER A 1 93 ? -1.563 3.568 4.16 1 93.5 93 SER A O 1
ATOM 711 N N . LEU A 1 94 ? 0.641 3.975 4.129 1 92.25 94 LEU A N 1
ATOM 712 C CA . LEU A 1 94 ? 0.96 3.311 2.869 1 92.25 94 LEU A CA 1
ATOM 713 C C . LEU A 1 94 ? 2.164 2.389 3.031 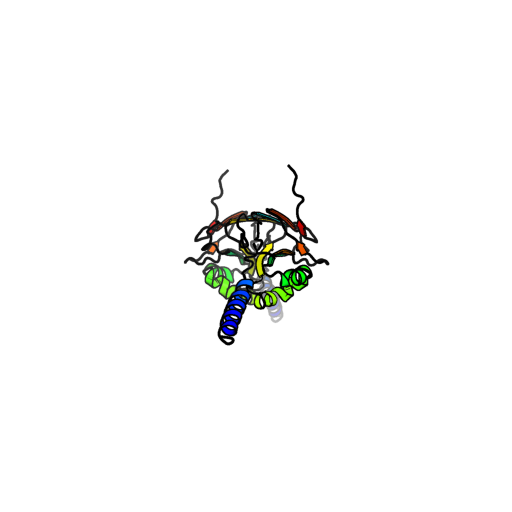1 92.25 94 LEU A C 1
ATOM 715 O O . LEU A 1 94 ? 2.986 2.588 3.928 1 92.25 94 LEU A O 1
ATOM 719 N N . GLU A 1 95 ? 2.154 1.351 2.293 1 90.44 95 GLU A N 1
ATOM 720 C CA . GLU A 1 95 ? 3.326 0.498 2.107 1 90.44 95 GLU A CA 1
ATOM 721 C C . GLU A 1 95 ? 3.77 0.482 0.648 1 90.44 95 GLU A C 1
ATOM 723 O O . GLU A 1 95 ? 3.064 -0.043 -0.216 1 90.44 95 GLU A O 1
ATOM 728 N N . LEU A 1 96 ? 4.953 1.131 0.389 1 94.19 96 LEU A N 1
ATOM 729 C CA . LEU A 1 96 ? 5.41 1.314 -0.985 1 94.19 96 LEU A CA 1
ATOM 730 C C . LEU A 1 96 ? 6.566 0.375 -1.304 1 94.19 96 LEU A C 1
ATOM 732 O O . LEU A 1 96 ? 7.523 0.273 -0.529 1 94.19 96 LEU A O 1
ATOM 736 N N . VAL A 1 97 ? 6.531 -0.287 -2.451 1 90.62 97 VAL A N 1
ATOM 737 C CA . VAL A 1 97 ? 7.539 -1.271 -2.844 1 90.62 97 VAL A CA 1
ATOM 738 C C . VAL A 1 97 ? 8.539 -0.632 -3.803 1 90.62 97 VAL A C 1
ATOM 740 O O . VAL A 1 97 ? 8.172 0.224 -4.613 1 90.62 97 VAL A O 1
ATOM 743 N N . PRO A 1 98 ? 9.773 -1.015 -3.654 1 93 98 PRO A N 1
ATOM 744 C CA . PRO A 1 98 ? 10.797 -0.521 -4.586 1 93 98 PRO A CA 1
ATOM 745 C C . PRO A 1 98 ? 10.367 -0.65 -6.047 1 93 98 PRO A C 1
ATOM 747 O O . PRO A 1 98 ? 9.727 -1.635 -6.422 1 93 98 PRO A O 1
ATOM 750 N N . GLY A 1 99 ? 10.703 0.366 -6.816 1 93.56 99 GLY A N 1
ATOM 751 C CA . GLY A 1 99 ? 10.414 0.355 -8.242 1 93.56 99 GLY A CA 1
ATOM 752 C C . GLY A 1 99 ? 8.953 0.632 -8.547 1 93.56 99 GLY A C 1
ATOM 753 O O . GLY A 1 99 ? 8.477 0.349 -9.648 1 93.56 99 GLY A O 1
ATOM 754 N N . SER A 1 100 ? 8.203 1.136 -7.605 1 94.44 100 SER A N 1
ATOM 755 C CA . SER A 1 100 ? 6.773 1.354 -7.82 1 94.44 100 SER A CA 1
ATOM 756 C C . SER A 1 100 ? 6.449 2.842 -7.918 1 94.44 100 SER A C 1
ATOM 758 O O . SER A 1 100 ? 7.266 3.686 -7.539 1 94.44 100 SER A O 1
ATOM 760 N N . ARG A 1 101 ? 5.285 3.141 -8.43 1 95.38 101 ARG A N 1
ATOM 761 C CA . ARG A 1 101 ? 4.664 4.461 -8.453 1 95.38 101 ARG A CA 1
ATOM 762 C C . ARG A 1 101 ? 3.24 4.41 -7.914 1 95.38 101 ARG A C 1
ATOM 764 O O . ARG A 1 101 ? 2.453 3.547 -8.305 1 95.38 101 ARG A O 1
ATOM 771 N N . TYR A 1 102 ? 2.994 5.223 -7 1 95.31 102 TYR A N 1
ATOM 772 C CA . TYR A 1 102 ? 1.675 5.387 -6.402 1 95.31 102 TYR A CA 1
ATOM 773 C C . TYR A 1 102 ? 1.101 6.762 -6.723 1 95.31 102 TYR A C 1
ATOM 775 O O . TYR A 1 102 ? 1.757 7.785 -6.504 1 95.31 102 TYR A O 1
ATOM 783 N N . ILE A 1 103 ? -0.119 6.805 -7.293 1 94.69 103 ILE A N 1
ATOM 784 C CA . ILE A 1 103 ? -0.819 8.055 -7.582 1 94.69 103 ILE A CA 1
ATOM 785 C C . ILE A 1 103 ? -2.232 7.996 -7.004 1 94.69 103 ILE A C 1
ATOM 787 O O . ILE A 1 103 ? -2.936 6.996 -7.168 1 94.69 103 ILE A O 1
ATOM 791 N N . SER A 1 104 ? -2.562 9.023 -6.316 1 93.25 104 SER A N 1
ATOM 792 C CA . SER A 1 104 ? -3.93 9.094 -5.809 1 93.25 104 SER A CA 1
ATOM 793 C C . SER A 1 104 ? -4.469 10.516 -5.863 1 93.25 104 SER A C 1
ATOM 795 O O . SER A 1 104 ? -3.773 11.469 -5.484 1 93.25 104 SER A O 1
ATOM 797 N N . GLU A 1 105 ? -5.719 10.609 -6.312 1 86.88 105 GLU A N 1
ATOM 798 C CA . GLU A 1 105 ? -6.438 11.875 -6.219 1 86.88 105 GLU A CA 1
ATOM 799 C C . GLU A 1 105 ? -7.391 11.875 -5.027 1 86.88 105 GLU A C 1
ATOM 801 O O . GLU A 1 105 ? -8 12.906 -4.719 1 86.88 105 GLU A O 1
ATOM 806 N N . GLU A 1 106 ? -7.449 10.734 -4.508 1 82.06 106 GLU A N 1
ATOM 807 C CA . GLU A 1 106 ? -8.211 10.625 -3.266 1 82.06 106 GLU A CA 1
ATOM 808 C C . GLU A 1 106 ? -7.289 10.594 -2.053 1 82.06 106 GLU A C 1
ATOM 810 O O . GLU A 1 106 ? -6.223 9.969 -2.09 1 82.06 106 GLU A O 1
ATOM 815 N N . ASN A 1 107 ? -7.695 11.312 -1.137 1 83.94 107 ASN A N 1
ATOM 816 C CA . ASN A 1 107 ? -6.949 11.477 0.105 1 83.94 107 ASN A CA 1
ATOM 817 C C . ASN A 1 107 ? -7.84 11.266 1.327 1 83.94 107 ASN A C 1
ATOM 819 O O . ASN A 1 107 ? -8.711 12.094 1.618 1 83.94 107 ASN A O 1
ATOM 823 N N . PRO A 1 108 ? -7.59 10.25 2.031 1 87.12 108 PRO A N 1
ATOM 824 C CA . PRO A 1 108 ? -8.43 10 3.205 1 87.12 108 PRO A CA 1
ATOM 825 C C . PRO A 1 108 ? -8.32 11.109 4.254 1 87.12 108 PRO A C 1
ATOM 827 O O . PRO A 1 108 ? -9.156 11.188 5.16 1 87.12 108 PRO A O 1
ATOM 830 N N . LEU A 1 109 ? -7.352 11.922 4.156 1 92.44 109 LEU A N 1
ATOM 831 C CA . LEU A 1 109 ? -7.168 12.992 5.129 1 92.44 109 LEU A CA 1
ATOM 832 C C . LEU A 1 109 ? -7.797 14.297 4.629 1 92.44 109 LEU A C 1
ATOM 834 O O . LEU A 1 109 ? -7.738 15.32 5.312 1 92.44 109 LEU A O 1
ATOM 838 N N . ARG A 1 110 ? -8.367 14.227 3.506 1 89.12 110 ARG A N 1
ATOM 839 C CA . ARG A 1 110 ? -8.891 15.445 2.902 1 89.12 110 ARG A CA 1
ATOM 840 C C . ARG A 1 110 ? -9.82 16.172 3.867 1 89.12 110 ARG A C 1
ATOM 842 O O . ARG A 1 110 ? -10.703 15.562 4.477 1 89.12 110 ARG A O 1
ATOM 849 N N . ASP A 1 111 ? -9.594 17.438 4.117 1 90.75 111 ASP A N 1
ATOM 850 C CA . ASP A 1 111 ? -10.414 18.375 4.883 1 90.75 111 ASP A CA 1
ATOM 851 C C . ASP A 1 111 ? -10.359 18.047 6.375 1 90.75 111 ASP A C 1
ATOM 853 O O . ASP A 1 111 ? -11.094 18.641 7.172 1 90.75 111 ASP A O 1
ATOM 857 N N . ALA A 1 112 ? -9.617 17.141 6.789 1 93.38 112 ALA A N 1
ATOM 858 C CA . ALA A 1 112 ? -9.43 16.891 8.211 1 93.38 112 ALA A CA 1
ATOM 859 C C . ALA A 1 112 ? -8.797 18.094 8.906 1 93.38 112 ALA A C 1
ATOM 861 O O . ALA A 1 112 ? -7.953 18.781 8.328 1 93.38 112 ALA A O 1
ATOM 862 N N . PRO A 1 113 ? -9.25 18.281 10.117 1 94.88 113 PRO A N 1
ATOM 863 C CA . PRO A 1 113 ? -8.547 19.328 10.867 1 94.88 113 PRO A CA 1
ATOM 864 C C . PRO A 1 113 ? -7.066 19.016 11.062 1 94.88 113 PRO A C 1
ATOM 866 O O . PRO A 1 113 ? -6.711 17.875 11.359 1 94.88 113 PRO A O 1
ATOM 869 N N . ALA A 1 114 ? -6.254 20.016 10.828 1 96.25 114 ALA A N 1
ATOM 870 C CA . ALA A 1 114 ? -4.816 19.797 10.992 1 96.25 114 ALA A CA 1
ATOM 871 C C . ALA A 1 114 ? -4.09 21.109 11.281 1 96.25 114 ALA A C 1
ATOM 873 O O . ALA A 1 114 ? -4.082 22.016 10.445 1 96.25 114 ALA A O 1
ATOM 874 N N . GLU A 1 115 ? -3.545 21.125 12.477 1 96 115 GLU A N 1
ATOM 875 C CA . GLU A 1 115 ? -2.646 22.234 12.797 1 96 115 GLU A CA 1
ATOM 876 C C . GLU A 1 115 ? -1.296 22.062 12.109 1 96 115 GLU A C 1
ATOM 878 O O . GLU A 1 115 ? -0.585 23.047 11.875 1 96 115 GLU A O 1
ATOM 883 N N . ALA A 1 116 ? -0.979 20.859 11.812 1 96.81 116 ALA A N 1
ATOM 884 C CA . ALA A 1 116 ? 0.239 20.5 11.086 1 96.81 116 ALA A CA 1
ATOM 885 C C . ALA A 1 116 ? 0.083 19.172 10.375 1 96.81 116 ALA A C 1
ATOM 887 O O . ALA A 1 116 ? -0.761 18.344 10.75 1 96.81 116 ALA A O 1
ATOM 888 N N . ILE A 1 117 ? 0.785 19.016 9.297 1 97.62 117 ILE A N 1
ATOM 889 C CA . ILE A 1 117 ? 0.85 17.75 8.578 1 97.62 117 ILE A CA 1
ATOM 890 C C . ILE A 1 117 ? 2.299 17.266 8.492 1 97.62 117 ILE A C 1
ATOM 892 O O . ILE A 1 117 ? 3.186 18.031 8.094 1 97.62 117 ILE A O 1
ATOM 896 N N . VAL A 1 118 ? 2.557 16.047 8.93 1 98.44 118 VAL A N 1
ATOM 897 C CA . VAL A 1 118 ? 3.902 15.484 8.945 1 98.44 118 VAL A CA 1
ATOM 898 C C . VAL A 1 118 ? 3.91 14.133 8.227 1 98.44 118 VAL A C 1
ATOM 900 O O . VAL A 1 118 ? 2.922 13.398 8.266 1 98.44 118 VAL A O 1
ATOM 903 N N . LEU A 1 119 ? 4.977 13.836 7.531 1 98.62 119 LEU A N 1
ATOM 904 C CA . LEU A 1 119 ? 5.184 12.539 6.902 1 98.62 119 LEU A CA 1
ATOM 905 C C . LEU A 1 119 ? 6.355 11.805 7.551 1 98.62 119 LEU A C 1
ATOM 907 O O . LEU A 1 119 ? 7.41 12.398 7.785 1 98.62 119 LEU A O 1
ATOM 911 N N . PHE A 1 120 ? 6.113 10.594 7.902 1 98.88 120 PHE A N 1
ATOM 912 C CA . PHE A 1 120 ? 7.172 9.703 8.367 1 98.88 120 PHE A CA 1
ATOM 913 C C . PHE A 1 120 ? 7.41 8.578 7.367 1 98.88 120 PHE A C 1
ATOM 915 O O . PHE A 1 120 ? 6.461 7.938 6.91 1 98.88 120 PHE A O 1
ATOM 922 N N . ALA A 1 121 ? 8.578 8.367 6.988 1 98.88 121 ALA A N 1
ATOM 923 C CA . ALA A 1 121 ? 8.984 7.238 6.152 1 98.88 121 ALA A CA 1
ATOM 924 C C . ALA A 1 121 ? 9.938 6.316 6.902 1 98.88 121 ALA A C 1
ATOM 926 O O . ALA A 1 121 ? 10.984 6.758 7.379 1 98.88 121 ALA A O 1
ATOM 927 N N . ARG A 1 122 ? 9.641 5.074 6.957 1 98.44 122 ARG A N 1
ATOM 928 C CA . ARG A 1 122 ? 10.445 4.125 7.719 1 98.44 122 ARG A CA 1
ATOM 929 C C . ARG A 1 122 ? 11.602 3.594 6.887 1 98.44 122 ARG A C 1
ATOM 931 O O . ARG A 1 122 ? 11.484 2.543 6.254 1 98.44 122 ARG A O 1
ATOM 938 N N . TYR A 1 123 ? 12.734 4.234 7.043 1 98.44 123 TYR A N 1
ATOM 939 C CA . TYR A 1 123 ? 13.961 3.791 6.383 1 98.44 123 TYR A CA 1
ATOM 940 C C . TYR A 1 123 ? 14.852 3.029 7.352 1 98.44 123 TYR A C 1
ATOM 942 O O . TYR A 1 123 ? 14.859 3.309 8.555 1 98.44 123 TYR A O 1
ATOM 950 N N . ARG A 1 124 ? 15.586 2.17 6.797 1 97.5 124 ARG A N 1
ATOM 951 C CA . ARG A 1 124 ? 16.609 1.46 7.559 1 97.5 124 ARG A CA 1
ATOM 952 C C . ARG A 1 124 ? 17.828 2.344 7.793 1 97.5 124 ARG A C 1
ATOM 954 O O . ARG A 1 124 ? 18.562 2.15 8.766 1 97.5 124 ARG A O 1
ATOM 961 N N . SER A 1 125 ? 18.078 3.27 6.91 1 98 125 SER A N 1
ATOM 962 C CA . SER A 1 125 ? 19.203 4.195 7.059 1 98 125 SER A CA 1
ATOM 963 C C . SER A 1 125 ? 19 5.117 8.258 1 98 125 SER A C 1
ATOM 965 O O . SER A 1 125 ? 17.875 5.312 8.711 1 98 125 SER A O 1
ATOM 967 N N . ALA A 1 126 ? 20.156 5.641 8.703 1 97.56 126 ALA A N 1
ATOM 968 C CA . ALA A 1 126 ? 20.078 6.594 9.812 1 97.56 126 ALA A CA 1
ATOM 969 C C . ALA A 1 126 ? 19.422 7.898 9.367 1 97.56 126 ALA A C 1
ATOM 971 O O . ALA A 1 126 ? 19.562 8.312 8.211 1 97.56 126 ALA A O 1
ATOM 972 N N . GLY A 1 127 ? 18.703 8.5 10.273 1 97.62 127 GLY A N 1
ATOM 973 C CA . GLY A 1 127 ? 18.078 9.789 10.016 1 97.62 127 GLY A CA 1
ATOM 974 C C . GLY A 1 127 ? 16.688 9.906 10.609 1 97.62 127 GLY A C 1
ATOM 975 O O . GLY A 1 127 ? 16.109 8.906 11.07 1 97.62 127 GLY A O 1
ATOM 976 N N . ASP A 1 128 ? 16.188 11.102 10.562 1 98.19 128 ASP A N 1
ATOM 977 C CA . ASP A 1 128 ? 14.859 11.359 11.125 1 98.19 128 ASP A CA 1
ATOM 978 C C . ASP A 1 128 ? 13.766 10.82 10.211 1 98.19 128 ASP A C 1
ATOM 980 O O . ASP A 1 128 ? 12.711 10.391 10.68 1 98.19 128 ASP A O 1
ATOM 984 N N . HIS A 1 129 ? 14.008 10.922 8.891 1 98.75 129 HIS A N 1
ATOM 985 C CA . HIS A 1 129 ? 13.078 10.469 7.863 1 98.75 129 HIS A CA 1
ATOM 986 C C . HIS A 1 129 ? 11.68 11.023 8.102 1 98.75 129 HIS A C 1
ATOM 988 O O . HIS A 1 129 ? 10.695 10.297 8.016 1 98.75 129 HIS A O 1
ATOM 994 N N . ARG A 1 130 ? 11.688 12.227 8.516 1 98.75 130 ARG A N 1
ATOM 995 C CA . ARG A 1 130 ? 10.492 13.031 8.766 1 98.75 130 ARG A CA 1
ATOM 996 C C . ARG A 1 130 ? 10.461 14.25 7.852 1 98.75 130 ARG A C 1
ATOM 998 O O . ARG A 1 130 ? 11.477 14.922 7.66 1 98.75 130 ARG A O 1
ATOM 1005 N N . LEU A 1 131 ? 9.281 14.508 7.305 1 98.06 131 LEU A N 1
ATOM 1006 C CA . LEU A 1 131 ? 9.086 15.695 6.484 1 98.06 131 LEU A CA 1
ATOM 1007 C C . LEU A 1 131 ? 7.867 16.484 6.953 1 98.06 131 LEU A C 1
ATOM 1009 O O . LEU A 1 131 ? 6.852 15.898 7.328 1 98.06 131 LEU A O 1
ATOM 1013 N N . ARG A 1 132 ? 7.965 17.734 6.914 1 96.44 132 ARG A N 1
ATOM 1014 C CA . ARG A 1 132 ? 6.812 18.609 7.141 1 96.44 132 ARG A CA 1
ATOM 1015 C C . ARG A 1 132 ? 6.105 18.922 5.828 1 96.44 132 ARG A C 1
ATOM 1017 O O . ARG A 1 132 ? 6.754 19.266 4.832 1 96.44 132 ARG A O 1
ATOM 1024 N N . LEU A 1 133 ? 4.832 18.766 5.883 1 95.69 133 LEU A N 1
ATOM 1025 C CA . LEU A 1 133 ? 4.059 18.953 4.66 1 95.69 133 LEU A CA 1
ATOM 1026 C C . LEU A 1 133 ? 3.139 20.156 4.781 1 95.69 133 LEU A C 1
ATOM 1028 O O . LEU A 1 133 ? 2.189 20.312 4.008 1 95.69 133 LEU A O 1
ATOM 1032 N N . ASP A 1 134 ? 3.455 21.031 5.578 1 88.25 134 ASP A N 1
ATOM 1033 C CA . ASP A 1 134 ? 2.582 22.188 5.824 1 88.25 134 ASP A CA 1
ATOM 1034 C C . ASP A 1 134 ? 2.412 23.031 4.562 1 88.25 134 ASP A C 1
ATOM 1036 O O . ASP A 1 134 ? 3.371 23.25 3.82 1 88.25 134 ASP A O 1
ATOM 1040 N N . ASN A 1 135 ? 1.256 23.469 4.18 1 83.75 135 ASN A N 1
ATOM 1041 C CA . ASN A 1 135 ? 0.889 24.422 3.135 1 83.75 135 ASN A CA 1
ATOM 1042 C C . ASN A 1 135 ? 1.084 23.828 1.743 1 83.75 135 ASN A C 1
ATOM 1044 O O . ASN A 1 135 ? 1.374 24.547 0.79 1 83.75 135 ASN A O 1
ATOM 1048 N N . LEU A 1 136 ? 1.115 22.562 1.636 1 88.94 136 LEU A N 1
ATOM 1049 C CA . LEU A 1 136 ? 1.175 21.906 0.33 1 88.94 136 LEU A CA 1
ATOM 1050 C C . LEU A 1 136 ? -0.225 21.578 -0.173 1 88.94 136 LEU A C 1
ATOM 1052 O O . LEU A 1 136 ? -1.067 21.094 0.592 1 88.94 136 LEU A O 1
ATOM 1056 N N . ASP A 1 137 ? -0.444 21.812 -1.455 1 89.31 137 ASP A N 1
ATOM 1057 C CA . ASP A 1 137 ? -1.715 21.438 -2.066 1 89.31 137 ASP A CA 1
ATOM 1058 C C . ASP A 1 137 ? -1.593 20.125 -2.82 1 89.31 137 ASP A C 1
ATOM 1060 O O . ASP A 1 137 ? -2.602 19.484 -3.133 1 89.31 137 ASP A O 1
ATOM 1064 N N . SER A 1 138 ? -0.341 19.844 -3.209 1 92.88 138 SER A N 1
ATOM 1065 C CA . SER A 1 138 ? -0.029 18.562 -3.838 1 92.88 138 SER A CA 1
ATOM 1066 C C . SER A 1 138 ? 1.337 18.047 -3.395 1 92.88 138 SER A C 1
ATOM 1068 O O . SER A 1 138 ? 2.26 18.828 -3.168 1 92.88 138 SER A O 1
ATOM 1070 N N . LEU A 1 139 ? 1.436 16.75 -3.271 1 95.12 139 LEU A N 1
ATOM 1071 C CA . LEU A 1 139 ? 2.689 16.141 -2.832 1 95.12 139 LEU A CA 1
ATOM 1072 C C . LEU A 1 139 ? 3.287 15.273 -3.93 1 95.12 139 LEU A C 1
ATOM 1074 O O . LEU A 1 139 ? 2.621 14.367 -4.438 1 95.12 139 LEU A O 1
ATOM 1078 N N . HIS A 1 140 ? 4.395 15.492 -4.383 1 96.94 140 HIS A N 1
ATOM 1079 C CA . HIS A 1 140 ? 5.242 14.578 -5.141 1 96.94 140 HIS A CA 1
ATOM 1080 C C . HIS A 1 140 ? 6.434 14.117 -4.309 1 96.94 140 HIS A C 1
ATOM 1082 O O . HIS A 1 140 ? 7.387 14.875 -4.109 1 96.94 140 HIS A O 1
ATOM 1088 N N . LEU A 1 141 ? 6.363 12.969 -3.814 1 98.06 141 LEU A N 1
ATOM 1089 C CA . LEU A 1 141 ? 7.359 12.398 -2.914 1 98.06 141 LEU A CA 1
ATOM 1090 C C . LEU A 1 141 ? 8.258 11.414 -3.656 1 98.06 141 LEU A C 1
ATOM 1092 O O . LEU A 1 141 ? 7.773 10.578 -4.422 1 98.06 141 LEU A O 1
ATOM 1096 N N . LEU A 1 142 ? 9.484 11.547 -3.5 1 98.5 142 LEU A N 1
ATOM 1097 C CA . LEU A 1 142 ? 10.461 10.578 -3.988 1 98.5 142 LEU A CA 1
ATOM 1098 C C . LEU A 1 142 ? 11.039 9.766 -2.838 1 98.5 142 LEU A C 1
ATOM 1100 O O . LEU A 1 142 ? 11.641 10.312 -1.914 1 98.5 142 LEU A O 1
ATOM 1104 N N . LEU A 1 143 ? 10.773 8.523 -2.867 1 98.5 143 LEU A N 1
ATOM 1105 C CA . LEU A 1 143 ? 11.43 7.598 -1.947 1 98.5 143 LEU A CA 1
ATOM 1106 C C . LEU A 1 143 ? 12.719 7.055 -2.553 1 98.5 143 LEU A C 1
ATOM 1108 O O . LEU A 1 143 ? 12.688 6.074 -3.301 1 98.5 143 LEU A O 1
ATOM 1112 N N . MET A 1 144 ? 13.812 7.695 -2.1 1 98.31 144 MET A N 1
ATOM 1113 C CA . MET A 1 144 ? 15.117 7.387 -2.672 1 98.31 144 MET A CA 1
ATOM 1114 C C . MET A 1 144 ? 15.781 6.242 -1.918 1 98.31 144 MET A C 1
ATOM 1116 O O . MET A 1 144 ? 15.156 5.605 -1.066 1 98.31 144 MET A O 1
ATOM 1120 N N . THR A 1 145 ? 17.016 5.98 -2.275 1 98.31 145 THR A N 1
ATOM 1121 C CA . THR A 1 145 ? 17.766 4.844 -1.738 1 98.31 145 THR A CA 1
ATOM 1122 C C . THR A 1 145 ? 17.781 4.883 -0.213 1 98.31 145 THR A C 1
ATOM 1124 O O . THR A 1 145 ? 17.5 3.881 0.444 1 98.31 145 THR A O 1
ATOM 1127 N N . ASP A 1 146 ? 18.047 6.109 0.302 1 98.5 146 ASP A N 1
ATOM 1128 C CA . ASP A 1 146 ? 18.312 6.141 1.738 1 98.5 146 ASP A CA 1
ATOM 1129 C C . ASP A 1 146 ? 17.438 7.184 2.428 1 98.5 146 ASP A C 1
ATOM 1131 O O . ASP A 1 146 ? 17.5 7.359 3.646 1 98.5 146 ASP A O 1
ATOM 1135 N N . GLU A 1 147 ? 16.609 7.852 1.646 1 98.44 147 GLU A N 1
ATOM 1136 C CA . GLU A 1 147 ? 15.773 8.875 2.27 1 98.44 147 GLU A CA 1
ATOM 1137 C C . GLU A 1 147 ? 14.633 9.297 1.351 1 98.44 147 GLU A C 1
ATOM 1139 O O . GLU A 1 147 ? 14.664 9.016 0.15 1 98.44 147 GLU A O 1
ATOM 1144 N N . ALA A 1 148 ? 13.641 9.891 1.982 1 98.62 148 ALA A N 1
ATOM 1145 C CA . ALA A 1 148 ? 12.539 10.5 1.248 1 98.62 148 ALA A CA 1
ATOM 1146 C C . ALA A 1 148 ? 12.789 11.992 1.018 1 98.62 148 ALA A C 1
ATOM 1148 O O . ALA A 1 148 ? 13.289 12.688 1.904 1 98.62 148 ALA A O 1
ATOM 1149 N N . VAL A 1 149 ? 12.422 12.453 -0.171 1 97.75 149 VAL A N 1
ATOM 1150 C CA . VAL A 1 149 ? 12.531 13.875 -0.479 1 97.75 149 VAL A CA 1
ATOM 1151 C C . VAL A 1 149 ? 11.289 14.336 -1.237 1 97.75 149 VAL A C 1
ATOM 1153 O O . VAL A 1 149 ? 10.68 13.555 -1.972 1 97.75 149 VAL A O 1
ATOM 1156 N N . ILE A 1 150 ? 10.867 15.516 -1.021 1 97.12 150 ILE A N 1
ATOM 1157 C CA . ILE A 1 150 ? 9.805 16.109 -1.819 1 97.12 150 ILE A CA 1
ATOM 1158 C C . ILE A 1 150 ? 10.367 16.594 -3.156 1 97.12 150 ILE A C 1
ATOM 1160 O O . ILE A 1 150 ? 11.352 17.328 -3.191 1 97.12 150 ILE A O 1
ATOM 1164 N N . ALA A 1 151 ? 9.758 16.047 -4.215 1 95.38 151 ALA A N 1
ATOM 1165 C CA . ALA A 1 151 ? 10.227 16.422 -5.543 1 95.38 151 ALA A CA 1
ATOM 1166 C C . ALA A 1 151 ? 10.078 17.938 -5.758 1 95.38 151 ALA A C 1
ATOM 1168 O O . ALA A 1 151 ? 9.102 18.547 -5.309 1 95.38 151 ALA A O 1
ATOM 1169 N N . PRO A 1 152 ? 11.195 18.516 -6.359 1 82.44 152 PRO A N 1
ATOM 1170 C CA . PRO A 1 152 ? 11.133 19.953 -6.625 1 82.44 152 PRO A CA 1
ATOM 1171 C C . PRO A 1 152 ? 9.953 20.344 -7.516 1 82.44 152 PRO A C 1
ATOM 1173 O O . PRO A 1 152 ? 9.531 19.547 -8.352 1 82.44 152 PRO A O 1
ATOM 1176 N N . VAL A 1 153 ? 9.07 21.234 -7.172 1 69 153 VAL A N 1
ATOM 1177 C CA . VAL A 1 153 ? 7.961 21.734 -7.977 1 69 153 VAL A CA 1
ATOM 1178 C C . VAL A 1 153 ? 8.469 22.141 -9.359 1 69 153 VAL A C 1
ATOM 1180 O O . VAL A 1 153 ? 9.484 22.844 -9.469 1 69 153 VAL A O 1
ATOM 1183 N N . GLN A 1 154 ? 8.453 21.297 -10.359 1 55.84 154 GLN A N 1
ATOM 1184 C CA . GLN A 1 154 ? 8.867 21.781 -11.664 1 55.84 154 GLN A CA 1
ATOM 1185 C C . GLN A 1 154 ? 8.062 23.016 -12.078 1 55.84 154 GLN A C 1
ATOM 1187 O O . GLN A 1 154 ? 6.828 23 -12.023 1 55.84 154 GLN A O 1
ATOM 1192 N N . GLY A 1 155 ? 8.578 24.234 -11.656 1 45.84 155 GLY A N 1
ATOM 1193 C CA . GLY A 1 155 ? 8.094 25.5 -12.156 1 45.84 155 GLY A CA 1
ATOM 1194 C C . GLY A 1 155 ? 7.562 25.422 -13.57 1 45.84 155 GLY A C 1
ATOM 1195 O O . GLY A 1 155 ? 8.203 24.844 -14.453 1 45.84 155 GLY A O 1
ATOM 1196 N N . LYS A 1 156 ? 6.332 25.516 -13.766 1 34.72 156 LYS A N 1
ATOM 1197 C CA . LYS A 1 156 ? 6.023 26.062 -15.086 1 34.72 156 LYS A CA 1
ATOM 1198 C C . LYS A 1 156 ? 6.727 27.406 -15.297 1 34.72 156 LYS A C 1
ATOM 1200 O O . LYS A 1 156 ? 6.949 28.156 -14.344 1 34.72 156 LYS A O 1
ATOM 1205 N N . MET B 1 1 ? 30.422 -73.625 -6.375 1 34.88 1 MET B N 1
ATOM 1206 C CA . MET B 1 1 ? 30.359 -72.562 -7.355 1 34.88 1 MET B CA 1
ATOM 1207 C C . MET B 1 1 ? 29.062 -71.75 -7.238 1 34.88 1 MET B C 1
ATOM 1209 O O . MET B 1 1 ? 28.812 -70.812 -8.008 1 34.88 1 MET B O 1
ATOM 1213 N N . SER B 1 2 ? 28.125 -72.312 -6.34 1 53.28 2 SER B N 1
ATOM 1214 C CA . SER B 1 2 ? 26.75 -71.75 -6.305 1 53.28 2 SER B CA 1
ATOM 1215 C C . SER B 1 2 ? 26.672 -70.5 -5.457 1 53.28 2 SER B C 1
ATOM 1217 O O . SER B 1 2 ? 25.641 -69.812 -5.457 1 53.28 2 SER B O 1
ATOM 1219 N N . HIS B 1 3 ? 27.609 -70.375 -4.555 1 59.81 3 HIS B N 1
ATOM 1220 C CA . HIS B 1 3 ? 27.391 -69.312 -3.58 1 59.81 3 HIS B CA 1
ATOM 1221 C C . HIS B 1 3 ? 27.781 -67.938 -4.148 1 59.81 3 HIS B C 1
ATOM 1223 O O . HIS B 1 3 ? 27.578 -66.938 -3.508 1 59.81 3 HIS B O 1
ATOM 1229 N N . SER B 1 4 ? 28.625 -67.938 -5.266 1 61.28 4 SER B N 1
ATOM 1230 C CA . SER B 1 4 ? 29.156 -66.625 -5.688 1 61.28 4 SER B CA 1
ATOM 1231 C C . SER B 1 4 ? 28.141 -65.875 -6.516 1 61.28 4 SER B C 1
ATOM 1233 O O . SER B 1 4 ? 28.234 -64.625 -6.656 1 61.28 4 SER B O 1
ATOM 1235 N N . ILE B 1 5 ? 27.156 -66.688 -7.082 1 62.38 5 ILE B N 1
ATOM 1236 C CA . ILE B 1 5 ? 26.219 -66 -7.992 1 62.38 5 ILE B CA 1
ATOM 1237 C C . ILE B 1 5 ? 25.188 -65.25 -7.191 1 62.38 5 ILE B C 1
ATOM 1239 O O . ILE B 1 5 ? 24.672 -64.188 -7.656 1 62.38 5 ILE B O 1
ATOM 1243 N N . SER B 1 6 ? 25.078 -65.562 -5.863 1 64.19 6 SER B N 1
ATOM 1244 C CA . SER B 1 6 ? 24.031 -64.938 -5.098 1 64.19 6 SER B CA 1
ATOM 1245 C C . SER B 1 6 ? 24.469 -63.531 -4.664 1 64.19 6 SER B C 1
ATOM 1247 O O . SER B 1 6 ? 23.641 -62.625 -4.527 1 64.19 6 SER B O 1
ATOM 1249 N N . ARG B 1 7 ? 25.812 -63.344 -4.551 1 67.5 7 ARG B N 1
ATOM 1250 C CA . ARG B 1 7 ? 26.281 -62.062 -4.066 1 67.5 7 ARG B CA 1
ATOM 1251 C C . ARG B 1 7 ? 26.25 -61 -5.172 1 67.5 7 ARG B C 1
ATOM 1253 O O . ARG B 1 7 ? 26 -59.844 -4.91 1 67.5 7 ARG B O 1
ATOM 1260 N N . SER B 1 8 ? 26.453 -61.531 -6.43 1 65.69 8 SER B N 1
ATOM 1261 C CA . SER B 1 8 ? 26.484 -60.562 -7.531 1 65.69 8 SER B CA 1
ATOM 1262 C C . SER B 1 8 ? 25.094 -60.094 -7.898 1 65.69 8 SER B C 1
ATOM 1264 O O . SER B 1 8 ? 24.891 -58.938 -8.258 1 65.69 8 SER B O 1
ATOM 1266 N N . ILE B 1 9 ? 24.047 -60.969 -7.641 1 64.56 9 ILE B N 1
ATOM 1267 C CA . ILE B 1 9 ? 22.688 -60.562 -7.977 1 64.56 9 ILE B CA 1
ATOM 1268 C C . ILE B 1 9 ? 22.141 -59.594 -6.93 1 64.56 9 ILE B C 1
ATOM 1270 O O . ILE B 1 9 ? 21.453 -58.656 -7.262 1 64.56 9 ILE B O 1
ATOM 1274 N N . TYR B 1 10 ? 22.641 -59.781 -5.652 1 65.88 10 TYR B N 1
ATOM 1275 C CA . TYR B 1 10 ? 22.234 -58.844 -4.613 1 65.88 10 TYR B CA 1
ATOM 1276 C C . TYR B 1 10 ? 22.875 -57.469 -4.832 1 65.88 10 TYR B C 1
ATOM 1278 O O . TYR B 1 10 ? 22.234 -56.438 -4.59 1 65.88 10 TYR B O 1
ATOM 1286 N N . LEU B 1 11 ? 24.125 -57.469 -5.426 1 62.69 11 LEU B N 1
ATOM 1287 C CA . LEU B 1 11 ? 24.797 -56.219 -5.691 1 62.69 11 LEU B CA 1
ATOM 1288 C C . LEU B 1 11 ? 24.141 -55.469 -6.855 1 62.69 11 LEU B C 1
ATOM 1290 O O . LEU B 1 11 ? 23.969 -54.25 -6.812 1 62.69 11 LEU B O 1
ATOM 1294 N N . ILE B 1 12 ? 23.688 -56.219 -7.879 1 63.41 12 ILE B N 1
ATOM 1295 C CA . ILE B 1 12 ? 23.047 -55.625 -9.031 1 63.41 12 ILE B CA 1
ATOM 1296 C C . ILE B 1 12 ? 21.641 -55.125 -8.648 1 63.41 12 ILE B C 1
ATOM 1298 O O . ILE B 1 12 ? 21.219 -54.031 -9.047 1 63.41 12 ILE B O 1
ATOM 1302 N N . LEU B 1 13 ? 20.906 -55.875 -7.711 1 60.66 13 LEU B N 1
ATOM 1303 C CA . LEU B 1 13 ? 19.594 -55.406 -7.27 1 60.66 13 LEU B CA 1
ATOM 1304 C C . LEU B 1 13 ? 19.703 -54.156 -6.414 1 60.66 13 LEU B C 1
ATOM 1306 O O . LEU B 1 13 ? 18.828 -53.281 -6.461 1 60.66 13 LEU B O 1
ATOM 1310 N N . LEU B 1 14 ? 20.859 -54 -5.66 1 57.91 14 LEU B N 1
ATOM 1311 C CA . LEU B 1 14 ? 21.031 -52.812 -4.848 1 57.91 14 LEU B CA 1
ATOM 1312 C C . LEU B 1 14 ? 21.328 -51.594 -5.723 1 57.91 14 LEU B C 1
ATOM 1314 O O . LEU B 1 14 ? 20.875 -50.469 -5.438 1 57.91 14 LEU B O 1
ATOM 1318 N N . ILE B 1 15 ? 22.094 -51.781 -6.816 1 57.97 15 ILE B N 1
ATOM 1319 C CA . ILE B 1 15 ? 22.422 -50.625 -7.668 1 57.97 15 ILE B CA 1
ATOM 1320 C C . ILE B 1 15 ? 21.172 -50.156 -8.414 1 57.97 15 ILE B C 1
ATOM 1322 O O . ILE B 1 15 ? 20.969 -48.969 -8.609 1 57.97 15 ILE B O 1
ATOM 1326 N N . LEU B 1 16 ? 20.266 -51.125 -8.812 1 52.84 16 LEU B N 1
ATOM 1327 C CA . LEU B 1 16 ? 19.094 -50.719 -9.57 1 52.84 16 LEU B CA 1
ATOM 1328 C C . LEU B 1 16 ? 18.125 -49.906 -8.703 1 52.84 16 LEU B C 1
ATOM 1330 O O . LEU B 1 16 ? 17.453 -49 -9.195 1 52.84 16 LEU B O 1
ATOM 1334 N N . PHE B 1 17 ? 18 -50.25 -7.398 1 53.78 17 PHE B N 1
ATOM 1335 C CA . PHE B 1 17 ? 17.016 -49.562 -6.586 1 53.78 17 PHE B CA 1
ATOM 1336 C C . PHE B 1 17 ? 17.406 -48.094 -6.41 1 53.78 17 PHE B C 1
ATOM 1338 O O . PHE B 1 17 ? 16.547 -47.219 -6.227 1 53.78 17 PHE B O 1
ATOM 1345 N N . CYS B 1 18 ? 18.734 -47.812 -6.352 1 50.38 18 CYS B N 1
ATOM 1346 C CA . CYS B 1 18 ? 19.125 -46.469 -6.035 1 50.38 18 CYS B CA 1
ATOM 1347 C C . CYS B 1 18 ? 18.797 -45.531 -7.184 1 50.38 18 CYS B C 1
ATOM 1349 O O . CYS B 1 18 ? 18.906 -44.281 -7.043 1 50.38 18 CYS B O 1
ATOM 1351 N N . MET B 1 19 ? 18.844 -46.062 -8.422 1 48.38 19 MET B N 1
ATOM 1352 C CA . MET B 1 19 ? 18.766 -45.094 -9.492 1 48.38 19 MET B CA 1
ATOM 1353 C C . MET B 1 19 ? 17.375 -44.469 -9.555 1 48.38 19 MET B C 1
ATOM 1355 O O . MET B 1 19 ? 17.125 -43.562 -10.375 1 48.38 19 MET B O 1
ATOM 1359 N N . GLN B 1 20 ? 16.391 -45.25 -9.141 1 45.78 20 GLN B N 1
ATOM 1360 C CA . GLN B 1 20 ? 15.117 -44.688 -9.57 1 45.78 20 GLN B CA 1
ATOM 1361 C C . GLN B 1 20 ? 14.844 -43.344 -8.898 1 45.78 20 GLN B C 1
ATOM 1363 O O . GLN B 1 20 ? 13.805 -42.75 -9.125 1 45.78 20 GLN B O 1
ATOM 1368 N N . THR B 1 21 ? 15.375 -43.312 -7.695 1 47.03 21 THR B N 1
ATOM 1369 C CA . THR B 1 21 ? 14.859 -42.031 -7.238 1 47.03 21 THR B CA 1
ATOM 1370 C C . THR B 1 21 ? 15.406 -40.875 -8.094 1 47.03 21 THR B C 1
ATOM 1372 O O . THR B 1 21 ? 16.375 -40.219 -7.715 1 47.03 21 THR B O 1
ATOM 1375 N N . GLY B 1 22 ? 16.016 -41.25 -9.297 1 42 22 GLY B N 1
ATOM 1376 C CA . GLY B 1 22 ? 16.375 -40.062 -10.078 1 42 22 GLY B CA 1
ATOM 1377 C C . GLY B 1 22 ? 15.422 -38.906 -9.859 1 42 22 GLY B C 1
ATOM 1378 O O . GLY B 1 22 ? 14.211 -39.094 -9.742 1 42 22 GLY B O 1
ATOM 1379 N N . GLY B 1 23 ? 15.867 -37.875 -9.242 1 42.69 23 GLY B N 1
ATOM 1380 C CA . GLY B 1 23 ? 15.43 -36.5 -9.039 1 42.69 23 GLY B CA 1
ATOM 1381 C C . GLY B 1 23 ? 14.688 -35.906 -10.219 1 42.69 23 GLY B C 1
ATOM 1382 O O . GLY B 1 23 ? 15.258 -35.75 -11.297 1 42.69 23 GLY B O 1
ATOM 1383 N N . CYS B 1 24 ? 13.57 -36.406 -10.773 1 46.22 24 CYS B N 1
ATOM 1384 C CA . CYS B 1 24 ? 12.734 -35.5 -11.562 1 46.22 24 CYS B CA 1
ATOM 1385 C C . CYS B 1 24 ? 13.055 -34.062 -11.258 1 46.22 24 CYS B C 1
ATOM 1387 O O . CYS B 1 24 ? 12.711 -33.562 -10.188 1 46.22 24 CYS B O 1
ATOM 1389 N N . ALA B 1 25 ? 14.227 -33.688 -11.383 1 48.06 25 ALA B N 1
ATOM 1390 C CA . ALA B 1 25 ? 14.461 -32.25 -11.469 1 48.06 25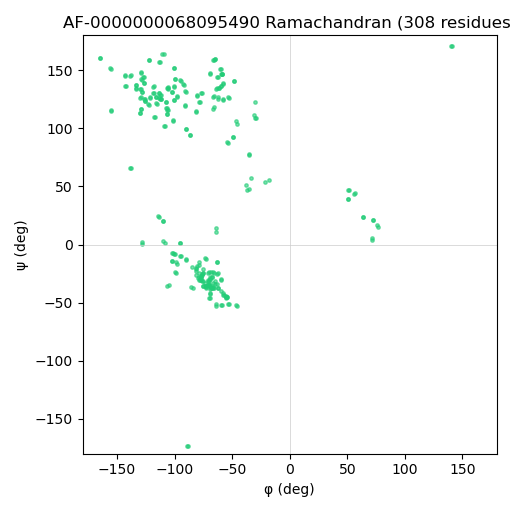 ALA B CA 1
ATOM 1391 C C . ALA B 1 25 ? 13.336 -31.547 -12.227 1 48.06 25 ALA B C 1
ATOM 1393 O O . ALA B 1 25 ? 13.32 -31.547 -13.461 1 48.06 25 ALA B O 1
ATOM 1394 N N . PHE B 1 26 ? 12.062 -31.797 -11.93 1 52.06 26 PHE B N 1
ATOM 1395 C CA . PHE B 1 26 ? 10.836 -31.266 -12.508 1 52.06 26 PHE B CA 1
ATOM 1396 C C . PHE B 1 26 ? 10.922 -29.75 -12.672 1 52.06 26 PHE B C 1
ATOM 1398 O O . PHE B 1 26 ? 11.359 -29.047 -11.758 1 52.06 26 PHE B O 1
ATOM 1405 N N . TRP B 1 27 ? 11.148 -29.375 -13.953 1 66 27 TRP B N 1
ATOM 1406 C CA . TRP B 1 27 ? 11.016 -28 -14.391 1 66 27 TRP B CA 1
ATOM 1407 C C . TRP B 1 27 ? 9.875 -27.297 -13.656 1 66 27 TRP B C 1
ATOM 1409 O O . TRP B 1 27 ? 8.695 -27.547 -13.938 1 66 27 TRP B O 1
ATOM 1419 N N . GLN B 1 28 ? 10.156 -26.906 -12.383 1 82.06 28 GLN B N 1
ATOM 1420 C CA . GLN B 1 28 ? 9.125 -26.172 -11.656 1 82.06 28 GLN B CA 1
ATOM 1421 C C . GLN B 1 28 ? 8.797 -24.844 -12.344 1 82.06 28 GLN B C 1
ATOM 1423 O O . GLN B 1 28 ? 9.703 -24.125 -12.773 1 82.06 28 GLN B O 1
ATOM 1428 N N . LYS B 1 29 ? 7.566 -24.672 -12.625 1 89.81 29 LYS B N 1
ATOM 1429 C CA . LYS B 1 29 ? 7.109 -23.406 -13.195 1 89.81 29 LYS B CA 1
ATOM 1430 C C . LYS B 1 29 ? 7.43 -22.234 -12.273 1 89.81 29 LYS B C 1
ATOM 1432 O O . LYS B 1 29 ? 7.562 -22.422 -11.055 1 89.81 29 LYS B O 1
ATOM 1437 N N . ARG B 1 30 ? 7.707 -21.125 -12.852 1 93 30 ARG B N 1
ATOM 1438 C CA . ARG B 1 30 ? 8.062 -19.922 -12.109 1 93 30 ARG B CA 1
ATOM 1439 C C . ARG B 1 30 ? 7.113 -18.781 -12.438 1 93 30 ARG B C 1
ATOM 1441 O O . ARG B 1 30 ? 6.43 -18.797 -13.461 1 93 30 ARG B O 1
ATOM 1448 N N . VAL B 1 31 ? 7.055 -17.859 -11.578 1 93 31 VAL B N 1
ATOM 1449 C CA . VAL B 1 31 ? 6.254 -16.656 -11.805 1 93 31 VAL B CA 1
ATOM 1450 C C . VAL B 1 31 ? 6.84 -15.859 -12.969 1 93 31 VAL B C 1
ATOM 1452 O O . VAL B 1 31 ? 8.016 -15.477 -12.945 1 93 31 VAL B O 1
ATOM 1455 N N . GLU B 1 32 ? 5.98 -15.547 -13.914 1 89.5 32 GLU B N 1
ATOM 1456 C CA . GLU B 1 32 ? 6.406 -14.805 -15.094 1 89.5 32 GLU B CA 1
ATOM 1457 C C . GLU B 1 32 ? 5.844 -13.391 -15.086 1 89.5 32 GLU B C 1
ATOM 1459 O O . GLU B 1 32 ? 6.105 -12.609 -16 1 89.5 32 GLU B O 1
ATOM 1464 N N . LEU B 1 33 ? 5.176 -13.055 -14.094 1 89.69 33 LEU B N 1
ATOM 1465 C CA . LEU B 1 33 ? 4.57 -11.727 -13.984 1 89.69 33 LEU B CA 1
ATOM 1466 C C . LEU B 1 33 ? 5.637 -10.648 -13.859 1 89.69 33 LEU B C 1
ATOM 1468 O O . LEU B 1 33 ? 6.359 -10.594 -12.867 1 89.69 33 LEU B O 1
ATOM 1472 N N . ASN B 1 34 ? 5.719 -9.727 -14.844 1 87.06 34 ASN B N 1
ATOM 1473 C CA . ASN B 1 34 ? 6.789 -8.734 -14.898 1 87.06 34 ASN B CA 1
ATOM 1474 C C . ASN B 1 34 ? 6.293 -7.352 -14.484 1 87.06 34 ASN B C 1
ATOM 1476 O O . ASN B 1 34 ? 7.066 -6.535 -13.977 1 87.06 34 ASN B O 1
ATOM 1480 N N . ALA B 1 35 ? 5.074 -7.062 -14.828 1 90.38 35 ALA B N 1
ATOM 1481 C CA . ALA B 1 35 ? 4.5 -5.75 -14.562 1 90.38 35 ALA B CA 1
ATOM 1482 C C . ALA B 1 35 ? 3.1 -5.875 -13.969 1 90.38 35 ALA B C 1
ATOM 1484 O O . ALA B 1 35 ? 2.312 -6.723 -14.398 1 90.38 35 ALA B O 1
ATOM 1485 N N . VAL B 1 36 ? 2.855 -5.059 -12.984 1 94.56 36 VAL B N 1
ATOM 1486 C CA . VAL B 1 36 ? 1.538 -5 -12.359 1 94.56 36 VAL B CA 1
ATOM 1487 C C . VAL B 1 36 ? 1.028 -3.561 -12.367 1 94.56 36 VAL B C 1
ATOM 1489 O O . VAL B 1 36 ? 1.748 -2.641 -11.969 1 94.56 36 VAL B O 1
ATOM 1492 N N . GLN B 1 37 ? -0.047 -3.348 -12.891 1 96.12 37 GLN B N 1
ATOM 1493 C CA . GLN B 1 37 ? -0.814 -2.109 -12.789 1 96.12 37 GLN B CA 1
ATOM 1494 C C . GLN B 1 37 ? -2.168 -2.357 -12.133 1 96.12 37 GLN B C 1
ATOM 1496 O O . GLN B 1 37 ? -2.877 -3.299 -12.492 1 96.12 37 GLN B O 1
ATOM 1501 N N . ILE B 1 38 ? -2.508 -1.548 -11.133 1 97.38 38 ILE B N 1
ATOM 1502 C CA . ILE B 1 38 ? -3.789 -1.669 -10.445 1 97.38 38 ILE B CA 1
ATOM 1503 C C . ILE B 1 38 ? -4.477 -0.307 -10.391 1 97.38 38 ILE B C 1
ATOM 1505 O O . ILE B 1 38 ? -3.936 0.645 -9.82 1 97.38 38 ILE B O 1
ATOM 1509 N N . ASP B 1 39 ? -5.582 -0.211 -11.008 1 97.62 39 ASP B N 1
ATOM 1510 C CA . ASP B 1 39 ? -6.453 0.955 -10.891 1 97.62 39 ASP B CA 1
ATOM 1511 C C . ASP B 1 39 ? -7.609 0.682 -9.93 1 97.62 39 ASP B C 1
ATOM 1513 O O . ASP B 1 39 ? -8.344 -0.296 -10.094 1 97.62 39 ASP B O 1
ATOM 1517 N N . THR B 1 40 ? -7.727 1.501 -8.953 1 97.62 40 THR B N 1
ATOM 1518 C CA . THR B 1 40 ? -8.789 1.338 -7.973 1 97.62 40 THR B CA 1
ATOM 1519 C C . THR B 1 40 ? -9.867 2.4 -8.156 1 97.62 40 THR B C 1
ATOM 1521 O O . THR B 1 40 ? -9.586 3.598 -8.102 1 97.62 40 THR B O 1
ATOM 1524 N N . ALA B 1 41 ? -11.062 1.937 -8.367 1 97.25 41 ALA B N 1
ATOM 1525 C CA . ALA B 1 41 ? -12.172 2.873 -8.539 1 97.25 41 ALA B CA 1
ATOM 1526 C C . ALA B 1 41 ? -12.344 3.746 -7.301 1 97.25 41 ALA B C 1
ATOM 1528 O O . ALA B 1 41 ? -12.078 3.305 -6.18 1 97.25 41 ALA B O 1
ATOM 1529 N N . PRO B 1 42 ? -12.891 5.039 -7.516 1 94.38 42 PRO B N 1
ATOM 1530 C CA . PRO B 1 42 ? -13.062 5.938 -6.371 1 94.38 42 PRO B CA 1
ATOM 1531 C C . PRO B 1 42 ? -14.047 5.395 -5.34 1 94.38 42 PRO B C 1
ATOM 1533 O O . PRO B 1 42 ? -13.977 5.754 -4.164 1 94.38 42 PRO B O 1
ATOM 1536 N N . ASP B 1 43 ? -14.914 4.578 -5.801 1 96 43 ASP B N 1
ATOM 1537 C CA . ASP B 1 43 ? -15.93 4.051 -4.898 1 96 43 ASP B CA 1
ATOM 1538 C C . ASP B 1 43 ? -15.695 2.568 -4.613 1 96 43 ASP B C 1
ATOM 1540 O O . ASP B 1 43 ? -16.625 1.85 -4.227 1 96 43 ASP B O 1
ATOM 1544 N N . ALA B 1 44 ? -14.508 2.152 -4.832 1 96.94 44 ALA B N 1
ATOM 1545 C CA . ALA B 1 44 ? -14.195 0.745 -4.609 1 96.94 44 ALA B CA 1
ATOM 1546 C C . ALA B 1 44 ? -14.484 0.339 -3.168 1 96.94 44 ALA B C 1
ATOM 1548 O O . ALA B 1 44 ? -14.195 1.09 -2.234 1 96.94 44 ALA B O 1
ATOM 1549 N N . ASN B 1 45 ? -15.055 -0.86 -3.076 1 97.5 45 ASN B N 1
ATOM 1550 C CA . ASN B 1 45 ? -15.203 -1.497 -1.771 1 97.5 45 ASN B CA 1
ATOM 1551 C C . ASN B 1 45 ? -15.852 -0.558 -0.76 1 97.5 45 ASN B C 1
ATOM 1553 O O . ASN B 1 45 ? -15.352 -0.39 0.352 1 97.5 45 ASN B O 1
ATOM 1557 N N . ASP B 1 46 ? -16.891 0.078 -1.136 1 95.38 46 ASP B N 1
ATOM 1558 C CA . ASP B 1 46 ? -17.625 1.016 -0.289 1 95.38 46 ASP B CA 1
ATOM 1559 C C . ASP B 1 46 ? -16.703 2.123 0.223 1 95.38 46 ASP B C 1
ATOM 1561 O O . ASP B 1 46 ? -16.703 2.424 1.419 1 95.38 46 ASP B O 1
ATOM 1565 N N . ASN B 1 47 ? -15.906 2.631 -0.65 1 91.31 47 ASN B N 1
ATOM 1566 C CA . ASN B 1 47 ? -14.992 3.746 -0.405 1 91.31 47 ASN B CA 1
ATOM 1567 C C . ASN B 1 47 ? -13.938 3.393 0.637 1 91.31 47 ASN B C 1
ATOM 1569 O O . ASN B 1 47 ? -13.477 4.262 1.381 1 91.31 47 ASN B O 1
ATOM 1573 N N . ALA B 1 48 ? -13.695 2.162 0.783 1 91.5 48 ALA B N 1
ATOM 1574 C CA . ALA B 1 48 ? -12.68 1.694 1.724 1 91.5 48 ALA B CA 1
ATOM 1575 C C . ALA B 1 48 ? -11.5 1.058 0.99 1 91.5 48 ALA B C 1
ATOM 1577 O O . ALA B 1 48 ? -11.648 0.586 -0.14 1 91.5 48 ALA B O 1
ATOM 1578 N N . PRO B 1 49 ? -10.328 1.01 1.621 1 91.5 49 PRO B N 1
ATOM 1579 C CA . PRO B 1 49 ? -9.172 0.355 1.005 1 91.5 49 PRO B CA 1
ATOM 1580 C C . PRO B 1 49 ? -9.422 -1.117 0.69 1 91.5 49 PRO B C 1
ATOM 1582 O O . PRO B 1 49 ? -10.211 -1.774 1.382 1 91.5 49 PRO B O 1
ATOM 1585 N N . VAL B 1 50 ? -8.805 -1.543 -0.38 1 96.5 50 VAL B N 1
ATOM 1586 C CA . VAL B 1 50 ? -8.867 -2.951 -0.758 1 96.5 50 VAL B CA 1
ATOM 1587 C C . VAL B 1 50 ? -7.52 -3.619 -0.485 1 96.5 50 VAL B C 1
ATOM 1589 O O . VAL B 1 50 ? -6.5 -3.238 -1.067 1 96.5 50 VAL B O 1
ATOM 1592 N N . ALA B 1 51 ? -7.535 -4.598 0.398 1 96.69 51 ALA B N 1
ATOM 1593 C CA . ALA B 1 51 ? -6.359 -5.449 0.548 1 96.69 51 ALA B CA 1
ATOM 1594 C C . ALA B 1 51 ? -6.27 -6.465 -0.59 1 96.69 51 ALA B C 1
ATOM 1596 O O . ALA B 1 51 ? -7.258 -7.121 -0.924 1 96.69 51 ALA B O 1
ATOM 1597 N N . VAL B 1 52 ? -5.059 -6.547 -1.225 1 97.81 52 VAL B N 1
ATOM 1598 C CA . VAL B 1 52 ? -4.816 -7.488 -2.314 1 97.81 52 VAL B CA 1
ATOM 1599 C C . VAL B 1 52 ? -3.592 -8.344 -1.997 1 97.81 52 VAL B C 1
ATOM 1601 O O . VAL B 1 52 ? -2.539 -7.82 -1.628 1 97.81 52 VAL B O 1
ATOM 1604 N N . ASP B 1 53 ? -3.799 -9.625 -2.047 1 98 53 ASP B N 1
ATOM 1605 C CA . ASP B 1 53 ? -2.688 -10.57 -1.983 1 98 53 ASP B CA 1
ATOM 1606 C C . ASP B 1 53 ? -2.5 -11.289 -3.316 1 98 53 ASP B C 1
ATOM 1608 O O . ASP B 1 53 ? -3.443 -11.875 -3.854 1 98 53 ASP B O 1
ATOM 1612 N N . ILE B 1 54 ? -1.288 -11.195 -3.826 1 97.56 54 ILE B N 1
ATOM 1613 C CA . ILE B 1 54 ? -0.872 -12.086 -4.902 1 97.56 54 ILE B CA 1
ATOM 1614 C C . ILE B 1 54 ? -0.061 -13.25 -4.324 1 97.56 54 ILE B C 1
ATOM 1616 O O . ILE B 1 54 ? 0.93 -13.031 -3.623 1 97.56 54 ILE B O 1
ATOM 1620 N N . VAL B 1 55 ? -0.467 -14.469 -4.676 1 98.19 55 VAL B N 1
ATOM 1621 C CA . VAL B 1 55 ? 0.072 -15.656 -4.012 1 98.19 55 VAL B CA 1
ATOM 1622 C C . VAL B 1 55 ? 0.697 -16.578 -5.047 1 98.19 55 VAL B C 1
ATOM 1624 O O . VAL B 1 55 ? 0.013 -17.062 -5.957 1 98.19 55 VAL B O 1
ATOM 1627 N N . ALA B 1 56 ? 1.953 -16.859 -4.914 1 97.69 56 ALA B N 1
ATOM 1628 C CA . ALA B 1 56 ? 2.623 -17.922 -5.641 1 97.69 56 ALA B CA 1
ATOM 1629 C C . ALA B 1 56 ? 2.586 -19.234 -4.852 1 97.69 56 ALA B C 1
ATOM 1631 O O . ALA B 1 56 ? 3.084 -19.297 -3.725 1 97.69 56 ALA B O 1
ATOM 1632 N N . ILE B 1 57 ? 1.994 -20.203 -5.426 1 98.19 57 ILE B N 1
ATOM 1633 C CA . ILE B 1 57 ? 1.881 -21.516 -4.789 1 98.19 57 ILE B CA 1
ATOM 1634 C C . ILE B 1 57 ? 2.91 -22.469 -5.391 1 98.19 57 ILE B C 1
ATOM 1636 O O . ILE B 1 57 ? 2.736 -22.953 -6.512 1 98.19 57 ILE B O 1
ATOM 1640 N N . ALA B 1 58 ? 3.881 -22.719 -4.656 1 97 58 ALA B N 1
ATOM 1641 C CA . ALA B 1 58 ? 4.973 -23.562 -5.145 1 97 58 ALA B CA 1
ATOM 1642 C C . ALA B 1 58 ? 4.648 -25.047 -4.965 1 97 58 ALA B C 1
ATOM 1644 O O . ALA B 1 58 ? 5.043 -25.875 -5.785 1 97 58 ALA B O 1
ATOM 1645 N N . ASP B 1 59 ? 3.996 -25.344 -3.871 1 96.56 59 ASP B N 1
ATOM 1646 C CA . ASP B 1 59 ? 3.635 -26.719 -3.557 1 96.56 59 ASP B CA 1
ATOM 1647 C C . ASP B 1 59 ? 2.371 -27.141 -4.301 1 96.56 59 ASP B C 1
ATOM 1649 O O . ASP B 1 59 ? 1.271 -26.688 -3.973 1 96.56 59 ASP B O 1
ATOM 1653 N N . ALA B 1 60 ? 2.559 -28.062 -5.184 1 95.38 60 ALA B N 1
ATOM 1654 C CA . ALA B 1 60 ? 1.452 -28.516 -6.02 1 95.38 60 ALA B CA 1
ATOM 1655 C C . ALA B 1 60 ? 0.315 -29.078 -5.168 1 95.38 60 ALA B C 1
ATOM 1657 O O . ALA B 1 60 ? -0.858 -28.953 -5.527 1 95.38 60 ALA B O 1
ATOM 1658 N N . ALA B 1 61 ? 0.63 -29.609 -4.055 1 95.81 61 ALA B N 1
ATOM 1659 C CA . ALA B 1 61 ? -0.375 -30.234 -3.195 1 95.81 61 ALA B CA 1
ATOM 1660 C C . ALA B 1 61 ? -1.3 -29.172 -2.586 1 95.81 61 ALA B C 1
ATOM 1662 O O . ALA B 1 61 ? -2.426 -29.484 -2.191 1 95.81 61 ALA B O 1
ATOM 1663 N N . LEU B 1 62 ? -0.829 -27.953 -2.504 1 97.44 62 LEU B N 1
ATOM 1664 C CA . LEU B 1 62 ? -1.59 -26.891 -1.863 1 97.44 62 LEU B CA 1
ATOM 1665 C C . LEU B 1 62 ? -2.484 -26.172 -2.873 1 97.44 62 LEU B C 1
ATOM 1667 O O . LEU B 1 62 ? -3.385 -25.422 -2.492 1 97.44 62 LEU B O 1
ATOM 1671 N N . VAL B 1 63 ? -2.287 -26.391 -4.145 1 97.56 63 VAL B N 1
ATOM 1672 C CA . VAL B 1 63 ? -2.941 -25.625 -5.207 1 97.56 63 VAL B CA 1
ATOM 1673 C C . VAL B 1 63 ? -4.457 -25.781 -5.09 1 97.56 63 VAL B C 1
ATOM 1675 O O . VAL B 1 63 ? -5.18 -24.781 -4.992 1 97.56 63 VAL B O 1
ATOM 1678 N N . PRO B 1 64 ? -4.992 -27.047 -5.016 1 97.44 64 PRO B N 1
ATOM 1679 C CA . PRO B 1 64 ? -6.449 -27.156 -4.941 1 97.44 64 PRO B CA 1
ATOM 1680 C C . PRO B 1 64 ? -7.027 -26.5 -3.688 1 97.44 64 PRO B C 1
ATOM 1682 O O . PRO B 1 64 ? -8.109 -25.906 -3.738 1 97.44 64 PRO B O 1
ATOM 1685 N N . THR B 1 65 ? -6.359 -26.609 -2.631 1 97 65 THR B N 1
ATOM 1686 C CA . THR B 1 65 ? -6.828 -26.047 -1.371 1 97 65 THR B CA 1
ATOM 1687 C C . THR B 1 65 ? -6.918 -24.516 -1.462 1 97 65 THR B C 1
ATOM 1689 O O . THR B 1 65 ? -7.969 -23.938 -1.19 1 97 65 THR B O 1
ATOM 1692 N N . VAL B 1 66 ? -5.836 -23.906 -1.876 1 98.25 66 VAL B N 1
ATOM 1693 C CA . VAL B 1 66 ? -5.762 -22.453 -1.894 1 98.25 66 VAL B CA 1
ATOM 1694 C C . VAL B 1 66 ? -6.719 -21.906 -2.949 1 98.25 66 VAL B C 1
ATOM 1696 O O . VAL B 1 66 ? -7.402 -20.906 -2.713 1 98.25 66 VAL B O 1
ATOM 1699 N N . GLN B 1 67 ? -6.836 -22.562 -4.031 1 97.81 67 GLN B N 1
ATOM 1700 C CA . GLN B 1 67 ? -7.672 -22.078 -5.129 1 97.81 67 GLN B CA 1
ATOM 1701 C C . GLN B 1 67 ? -9.156 -22.234 -4.797 1 97.81 67 GLN B C 1
ATOM 1703 O O . GLN B 1 67 ? -10.008 -21.688 -5.488 1 97.81 67 GLN B O 1
ATOM 1708 N N . SER B 1 68 ? -9.453 -22.938 -3.787 1 97.69 68 SER B N 1
ATOM 1709 C CA . SER B 1 68 ? -10.859 -23.125 -3.428 1 97.69 68 SER B CA 1
ATOM 1710 C C . SER B 1 68 ? -11.305 -22.109 -2.381 1 97.69 68 SER B C 1
ATOM 1712 O O . SER B 1 68 ? -12.5 -21.969 -2.121 1 97.69 68 SER B O 1
ATOM 1714 N N . LEU B 1 69 ? -10.422 -21.391 -1.828 1 98.56 69 LEU B N 1
ATOM 1715 C CA . LEU B 1 69 ? -10.75 -20.453 -0.762 1 98.56 69 LEU B CA 1
ATOM 1716 C C . LEU B 1 69 ? -11.32 -19.156 -1.333 1 98.56 69 LEU B C 1
ATOM 1718 O O . LEU B 1 69 ? -10.742 -18.562 -2.242 1 98.56 69 LEU B O 1
ATOM 1722 N N . PRO B 1 70 ? -12.508 -18.766 -0.789 1 98.62 70 PRO B N 1
ATOM 1723 C CA . PRO B 1 70 ? -12.844 -17.359 -1.024 1 98.62 70 PRO B CA 1
ATOM 1724 C C . PRO B 1 70 ? -11.867 -16.406 -0.348 1 98.62 70 PRO B C 1
ATOM 1726 O O . PRO B 1 70 ? -11.18 -16.781 0.604 1 98.62 70 PRO B O 1
ATOM 1729 N N . ALA B 1 71 ? -11.836 -15.18 -0.827 1 98.81 71 ALA B N 1
ATOM 1730 C CA . ALA B 1 71 ? -10.898 -14.18 -0.307 1 98.81 71 ALA B CA 1
ATOM 1731 C C . ALA B 1 71 ? -11.047 -14.031 1.205 1 98.81 71 ALA B C 1
ATOM 1733 O O . ALA B 1 71 ? -10.047 -14 1.931 1 98.81 71 ALA B O 1
ATOM 1734 N N . ALA B 1 72 ? -12.242 -13.945 1.657 1 98.25 72 ALA B N 1
ATOM 1735 C CA . ALA B 1 72 ? -12.469 -13.773 3.09 1 98.25 72 ALA B CA 1
ATOM 1736 C C . ALA B 1 72 ? -11.781 -14.883 3.889 1 98.25 72 ALA B C 1
ATOM 1738 O O . ALA B 1 72 ? -11.125 -14.617 4.895 1 98.25 72 ALA B O 1
ATOM 1739 N N . GLN B 1 73 ? -11.883 -16.047 3.502 1 98.56 73 GLN B N 1
ATOM 1740 C CA . GLN B 1 73 ? -11.281 -17.172 4.195 1 98.56 73 GLN B CA 1
ATOM 1741 C C . GLN B 1 73 ? -9.758 -17.141 4.082 1 98.56 73 GLN B C 1
ATOM 1743 O O . GLN B 1 73 ? -9.055 -17.469 5.043 1 98.56 73 GLN B O 1
ATOM 1748 N N . TRP B 1 74 ? -9.219 -16.828 2.893 1 98.81 74 TRP B N 1
ATOM 1749 C CA . TRP B 1 74 ? -7.773 -16.672 2.736 1 98.81 74 TRP B CA 1
ATOM 1750 C C . TRP B 1 74 ? -7.215 -15.688 3.756 1 98.81 74 TRP B C 1
ATOM 1752 O O . TRP B 1 74 ? -6.277 -16.016 4.492 1 98.81 74 TRP B O 1
ATOM 1762 N N . PHE B 1 75 ? -7.82 -14.523 3.824 1 98.44 75 PHE B N 1
ATOM 1763 C CA . PHE B 1 75 ? -7.266 -13.477 4.672 1 98.44 75 PHE B CA 1
ATOM 1764 C C . PHE B 1 75 ? -7.375 -13.859 6.145 1 98.44 75 PHE B C 1
ATOM 1766 O O . PHE B 1 75 ? -6.543 -13.453 6.957 1 98.44 75 PHE B O 1
ATOM 1773 N N . ASN B 1 76 ? -8.367 -14.664 6.512 1 98 76 ASN B N 1
ATOM 1774 C CA . ASN B 1 76 ? -8.5 -15.133 7.887 1 98 76 ASN B CA 1
ATOM 1775 C C . ASN B 1 76 ? -7.48 -16.219 8.211 1 98 76 ASN B C 1
ATOM 1777 O O . ASN B 1 76 ? -6.984 -16.297 9.336 1 98 76 ASN B O 1
ATOM 1781 N N . ALA B 1 77 ? -7.102 -17.016 7.258 1 97.81 77 ALA B N 1
ATOM 1782 C CA . ALA B 1 77 ? -6.277 -18.203 7.484 1 97.81 77 ALA B CA 1
ATOM 1783 C C . ALA B 1 77 ? -4.824 -17.938 7.094 1 97.81 77 ALA B C 1
ATOM 1785 O O . ALA B 1 77 ? -3.938 -18.734 7.395 1 97.81 77 ALA B O 1
ATOM 1786 N N . LYS B 1 78 ? -4.543 -16.938 6.422 1 98.12 78 LYS B N 1
ATOM 1787 C CA . LYS B 1 78 ? -3.264 -16.641 5.781 1 98.12 78 LYS B CA 1
ATOM 1788 C C . LYS B 1 78 ? -2.1 -16.875 6.734 1 98.12 78 LYS B C 1
ATOM 1790 O O . LYS B 1 78 ? -1.152 -17.594 6.395 1 98.12 78 LYS B O 1
ATOM 1795 N N . SER B 1 79 ? -2.189 -16.266 7.945 1 96.81 79 SER B N 1
ATOM 1796 C CA . SER B 1 79 ? -1.081 -16.375 8.891 1 96.81 79 SER B CA 1
ATOM 1797 C C . SER B 1 79 ? -0.783 -17.844 9.211 1 96.81 79 SER B C 1
ATOM 1799 O O . SER B 1 79 ? 0.38 -18.25 9.266 1 96.81 79 SER B O 1
ATOM 1801 N N . GLN B 1 80 ? -1.76 -18.578 9.414 1 97.19 80 GLN B N 1
ATOM 1802 C CA . GLN B 1 80 ? -1.606 -20 9.742 1 97.19 80 GLN B CA 1
ATOM 1803 C C . GLN B 1 80 ? -1.104 -20.781 8.531 1 97.19 80 GLN B C 1
ATOM 1805 O O . GLN B 1 80 ? -0.224 -21.641 8.672 1 97.19 80 GLN B O 1
ATOM 1810 N N . LEU B 1 81 ? -1.704 -20.547 7.359 1 97.75 81 LEU B N 1
ATOM 1811 C CA . LEU B 1 81 ? -1.298 -21.25 6.148 1 97.75 81 LEU B CA 1
ATOM 1812 C C . LEU B 1 81 ? 0.178 -21.016 5.848 1 97.75 81 LEU B C 1
ATOM 1814 O O . LEU B 1 81 ? 0.897 -21.938 5.473 1 97.75 81 LEU B O 1
ATOM 1818 N N . LEU B 1 82 ? 0.63 -19.812 6.016 1 97.44 82 LEU B N 1
ATOM 1819 C CA . LEU B 1 82 ? 2.027 -19.469 5.766 1 97.44 82 LEU B CA 1
ATOM 1820 C C . LEU B 1 82 ? 2.941 -20.156 6.777 1 97.44 82 LEU B C 1
ATOM 1822 O O . LEU B 1 82 ? 4.051 -20.578 6.434 1 97.44 82 LEU B O 1
ATOM 1826 N N . ARG B 1 83 ? 2.51 -20.281 7.992 1 97.12 83 ARG B N 1
ATOM 1827 C CA . ARG B 1 83 ? 3.281 -20.984 9.008 1 97.12 83 ARG B CA 1
ATOM 1828 C C . ARG B 1 83 ? 3.377 -22.469 8.688 1 97.12 83 ARG B C 1
ATOM 1830 O O . ARG B 1 83 ? 4.434 -23.094 8.867 1 97.12 83 ARG B O 1
ATOM 1837 N N . ASP B 1 84 ? 2.359 -23.031 8.188 1 96.69 84 ASP B N 1
ATOM 1838 C CA . ASP B 1 84 ? 2.287 -24.453 7.887 1 96.69 84 ASP B CA 1
ATOM 1839 C C . ASP B 1 84 ? 3.066 -24.797 6.617 1 96.69 84 ASP B C 1
ATOM 1841 O O . ASP B 1 84 ? 3.512 -25.922 6.434 1 96.69 84 ASP B O 1
ATOM 1845 N N . ALA B 1 85 ? 3.227 -23.812 5.699 1 96.25 85 ALA B N 1
ATOM 1846 C CA . ALA B 1 85 ? 3.867 -24.062 4.41 1 96.25 85 ALA B CA 1
ATOM 1847 C C . ALA B 1 85 ? 4.809 -22.938 4.027 1 96.25 85 ALA B C 1
ATOM 1849 O O . ALA B 1 85 ? 4.637 -22.297 2.984 1 96.25 85 ALA B O 1
ATOM 1850 N N . PRO B 1 86 ? 5.863 -22.781 4.793 1 93.31 86 PRO B N 1
ATOM 1851 C CA . PRO B 1 86 ? 6.746 -21.625 4.59 1 93.31 86 PRO B CA 1
ATOM 1852 C C . PRO B 1 86 ? 7.469 -21.672 3.246 1 93.31 86 PRO B C 1
ATOM 1854 O O . PRO B 1 86 ? 7.777 -20.625 2.672 1 93.31 86 PRO B O 1
ATOM 1857 N N . ASP B 1 87 ? 7.621 -22.891 2.721 1 94.44 87 ASP B N 1
ATOM 1858 C CA . ASP B 1 87 ? 8.312 -23 1.439 1 94.44 87 ASP B CA 1
ATOM 1859 C C . ASP B 1 87 ? 7.316 -23.188 0.296 1 94.44 87 ASP B C 1
ATOM 1861 O O . ASP B 1 87 ? 7.703 -23.188 -0.875 1 94.44 87 ASP B O 1
ATOM 1865 N N . GLY B 1 88 ? 6.109 -23.359 0.637 1 97.06 88 GLY B N 1
ATOM 1866 C CA . GLY B 1 88 ? 5.117 -23.703 -0.368 1 97.06 88 GLY B CA 1
ATOM 1867 C C . GLY B 1 88 ? 4.316 -22.5 -0.849 1 97.06 88 GLY B C 1
ATOM 1868 O O . GLY B 1 88 ? 3.654 -22.562 -1.887 1 97.06 88 GLY B O 1
ATOM 1869 N N . LEU B 1 89 ? 4.387 -21.438 -0.075 1 97.94 89 LEU B N 1
ATOM 1870 C CA . LEU B 1 89 ? 3.611 -20.25 -0.385 1 97.94 89 LEU B CA 1
ATOM 1871 C C . LEU B 1 89 ? 4.48 -19 -0.281 1 97.94 89 LEU B C 1
ATOM 1873 O O . LEU B 1 89 ? 5.273 -18.859 0.652 1 97.94 89 LEU B O 1
ATOM 1877 N N . ARG B 1 90 ? 4.379 -18.109 -1.266 1 96.44 90 ARG B N 1
ATOM 1878 C CA . ARG B 1 90 ? 4.922 -16.75 -1.211 1 96.44 90 ARG B CA 1
ATOM 1879 C C . ARG B 1 90 ? 3.848 -15.719 -1.527 1 96.44 90 ARG B C 1
ATOM 1881 O O . ARG B 1 90 ? 3.027 -15.922 -2.426 1 96.44 90 ARG B O 1
ATOM 1888 N N . VAL B 1 91 ? 3.885 -14.656 -0.78 1 96.88 91 VAL B N 1
ATOM 1889 C CA . VAL B 1 91 ? 2.783 -13.703 -0.897 1 96.88 91 VAL B CA 1
ATOM 1890 C C . VAL B 1 91 ? 3.336 -12.297 -1.097 1 96.88 91 VAL B C 1
ATOM 1892 O O . VAL B 1 91 ? 4.301 -11.898 -0.44 1 96.88 91 VAL B O 1
ATOM 1895 N N . TRP B 1 92 ? 2.795 -11.547 -2.037 1 94.25 92 TRP B N 1
ATOM 1896 C CA . TRP B 1 92 ? 2.928 -10.102 -2.188 1 94.25 92 TRP B CA 1
ATOM 1897 C C . TRP B 1 92 ? 1.634 -9.391 -1.8 1 94.25 92 TRP B C 1
ATOM 1899 O O . TRP B 1 92 ? 0.611 -9.539 -2.473 1 94.25 92 TRP B O 1
ATOM 1909 N N . SER B 1 93 ? 1.711 -8.648 -0.709 1 93.44 93 SER B N 1
ATOM 1910 C CA . SER B 1 93 ? 0.517 -8.016 -0.154 1 93.44 93 SER B CA 1
ATOM 1911 C C . SER B 1 93 ? 0.508 -6.516 -0.423 1 93.44 93 SER B C 1
ATOM 1913 O O . SER B 1 93 ? 1.537 -5.848 -0.288 1 93.44 93 SER B O 1
ATOM 1915 N N . LEU B 1 94 ? -0.636 -5.965 -0.853 1 92.25 94 LEU B N 1
ATOM 1916 C CA . LEU B 1 94 ? -0.856 -4.551 -1.127 1 92.25 94 LEU B CA 1
ATOM 1917 C C . LEU B 1 94 ? -2.115 -4.051 -0.426 1 92.25 94 LEU B C 1
ATOM 1919 O O . LEU B 1 94 ? -3.018 -4.836 -0.129 1 92.25 94 LEU B O 1
ATOM 1923 N N . GLU B 1 95 ? -2.07 -2.84 -0.047 1 90.5 95 GLU B N 1
ATOM 1924 C CA . GLU B 1 95 ? -3.256 -2.109 0.393 1 90.5 95 GLU B CA 1
ATOM 1925 C C . GLU B 1 95 ? -3.547 -0.926 -0.525 1 90.5 95 GLU B C 1
ATOM 1927 O O . GLU B 1 95 ? -2.781 0.038 -0.565 1 90.5 95 GLU B O 1
ATOM 1932 N N . LEU B 1 96 ? -4.664 -1.063 -1.316 1 94.31 96 LEU B N 1
ATOM 1933 C CA . LEU B 1 96 ? -4.969 -0.069 -2.34 1 94.31 96 LEU B CA 1
ATOM 1934 C C . LEU B 1 96 ? -6.133 0.816 -1.908 1 94.31 96 LEU B C 1
ATOM 1936 O O . LEU B 1 96 ? -7.164 0.315 -1.453 1 94.31 96 LEU B O 1
ATOM 1940 N N . VAL B 1 97 ? -6.016 2.133 -2.072 1 90.56 97 VAL B N 1
ATOM 1941 C CA . VAL B 1 97 ? -7.023 3.092 -1.638 1 90.56 97 VAL B CA 1
ATOM 1942 C C . VAL B 1 97 ? -7.887 3.508 -2.826 1 90.56 97 VAL B C 1
ATOM 1944 O O . VAL B 1 97 ? -7.398 3.602 -3.955 1 90.56 97 VAL B O 1
ATOM 1947 N N . PRO B 1 98 ? -9.156 3.686 -2.576 1 93.19 98 PRO B N 1
ATOM 1948 C CA . PRO B 1 98 ? -10.047 4.172 -3.633 1 93.19 98 PRO B CA 1
ATOM 1949 C C . PRO B 1 98 ? -9.484 5.387 -4.367 1 93.19 98 PRO B C 1
ATOM 1951 O O . PRO B 1 98 ? -8.852 6.246 -3.752 1 93.19 98 PRO B O 1
ATOM 1954 N N . GLY B 1 99 ? -9.695 5.395 -5.66 1 93.62 99 GLY B N 1
ATOM 1955 C CA . GLY B 1 99 ? -9.25 6.512 -6.48 1 93.62 99 GLY B CA 1
ATOM 1956 C C . GLY B 1 99 ? -7.754 6.512 -6.73 1 93.62 99 GLY B C 1
ATOM 1957 O O . GLY B 1 99 ? -7.18 7.543 -7.09 1 93.62 99 GLY B O 1
ATOM 1958 N N . SER B 1 100 ? -7.082 5.414 -6.508 1 94.44 100 SER B N 1
ATOM 1959 C CA . SER B 1 100 ? -5.629 5.375 -6.656 1 94.44 100 SER B CA 1
ATOM 1960 C C . SER B 1 100 ? -5.223 4.527 -7.855 1 94.44 100 SER B C 1
ATOM 1962 O O . SER B 1 100 ? -6.027 3.754 -8.383 1 94.44 100 SER B O 1
ATOM 1964 N N . ARG B 1 101 ? -3.99 4.684 -8.273 1 95.44 101 ARG B N 1
ATOM 1965 C CA . ARG B 1 101 ? -3.309 3.865 -9.273 1 95.44 101 ARG B CA 1
ATOM 1966 C C . ARG B 1 101 ? -1.95 3.396 -8.766 1 95.44 101 ARG B C 1
ATOM 1968 O O . ARG B 1 101 ? -1.169 4.195 -8.242 1 95.44 101 ARG B O 1
ATOM 1975 N N . TYR B 1 102 ? -1.762 2.16 -8.812 1 95.31 102 TYR B N 1
ATOM 1976 C CA . TYR B 1 102 ? -0.502 1.521 -8.445 1 95.31 102 TYR B CA 1
ATOM 1977 C C . TYR B 1 102 ? 0.171 0.906 -9.672 1 95.31 102 TYR B C 1
ATOM 1979 O O . TYR B 1 102 ? -0.453 0.146 -10.414 1 95.31 102 TYR B O 1
ATOM 1987 N N . ILE B 1 103 ? 1.449 1.282 -9.922 1 94.69 103 ILE B N 1
ATOM 1988 C CA . ILE B 1 103 ? 2.236 0.713 -11.008 1 94.69 103 ILE B CA 1
ATOM 1989 C C . ILE B 1 103 ? 3.578 0.221 -10.477 1 94.69 103 ILE B C 1
ATOM 1991 O O . ILE B 1 103 ? 4.246 0.924 -9.711 1 94.69 103 ILE B O 1
ATOM 1995 N N . SER B 1 104 ? 3.893 -0.983 -10.844 1 93.25 104 SER B N 1
ATOM 1996 C CA . SER B 1 104 ? 5.203 -1.495 -10.453 1 93.25 104 SER B CA 1
ATOM 1997 C C . SER B 1 104 ? 5.809 -2.357 -11.555 1 93.25 104 SER B C 1
ATOM 1999 O O . SER B 1 104 ? 5.125 -3.207 -12.133 1 93.25 104 SER B O 1
ATOM 2001 N N . GLU B 1 105 ? 7.102 -2.111 -11.766 1 86.94 105 GLU B N 1
ATOM 2002 C CA . GLU B 1 105 ? 7.867 -3.006 -12.633 1 86.94 105 GLU B CA 1
ATOM 2003 C C . GLU B 1 105 ? 8.688 -3.996 -11.812 1 86.94 105 GLU B C 1
ATOM 2005 O O . GLU B 1 105 ? 9.312 -4.902 -12.367 1 86.94 105 GLU B O 1
ATOM 2010 N N . GLU B 1 106 ? 8.633 -3.703 -10.594 1 82.12 106 GLU B N 1
ATOM 2011 C CA . GLU B 1 106 ? 9.258 -4.648 -9.672 1 82.12 106 GLU B CA 1
ATOM 2012 C C . GLU B 1 106 ? 8.219 -5.547 -9.008 1 82.12 106 GLU B C 1
ATOM 2014 O O . GLU B 1 106 ? 7.129 -5.082 -8.648 1 82.12 106 GLU B O 1
ATOM 2019 N N . ASN B 1 107 ? 8.555 -6.73 -8.977 1 84 107 ASN B N 1
ATOM 2020 C CA . ASN B 1 107 ? 7.703 -7.777 -8.43 1 84 107 ASN B CA 1
ATOM 2021 C C . ASN B 1 107 ? 8.453 -8.656 -7.434 1 84 107 ASN B C 1
ATOM 2023 O O . ASN B 1 107 ? 9.328 -9.43 -7.82 1 84 107 ASN B O 1
ATOM 2027 N N . PRO B 1 108 ? 8.078 -8.578 -6.234 1 87.12 108 PRO B N 1
ATOM 2028 C CA . PRO B 1 108 ? 8.781 -9.398 -5.242 1 87.12 108 PRO B CA 1
ATOM 2029 C C . PRO B 1 108 ? 8.625 -10.898 -5.492 1 87.12 108 PRO B C 1
ATOM 2031 O O . PRO B 1 108 ? 9.367 -11.695 -4.922 1 87.12 108 PRO B O 1
ATOM 2034 N N . LEU B 1 109 ? 7.707 -11.266 -6.289 1 92.44 109 LEU B N 1
ATOM 2035 C CA . LEU B 1 109 ? 7.484 -12.68 -6.566 1 92.44 109 LEU B CA 1
ATOM 2036 C C . LEU B 1 109 ? 8.219 -13.109 -7.828 1 92.44 109 LEU B C 1
ATOM 2038 O O . LEU B 1 109 ? 8.148 -14.273 -8.234 1 92.44 109 LEU B O 1
ATOM 2042 N N . ARG B 1 110 ? 8.898 -12.211 -8.398 1 89 110 ARG B N 1
ATOM 2043 C CA . ARG B 1 110 ? 9.547 -12.5 -9.672 1 89 110 ARG B CA 1
ATOM 2044 C C . ARG B 1 110 ? 10.406 -13.758 -9.578 1 89 110 ARG B C 1
ATOM 2046 O O . ARG B 1 110 ? 11.188 -13.914 -8.633 1 89 110 ARG B O 1
ATOM 2053 N N . ASP B 1 111 ? 10.211 -14.719 -10.445 1 90.69 111 ASP B N 1
ATOM 2054 C CA . ASP B 1 111 ? 10.992 -15.938 -10.641 1 90.69 111 ASP B CA 1
ATOM 2055 C C . ASP B 1 111 ? 10.773 -16.906 -9.484 1 90.69 111 ASP B C 1
ATOM 2057 O O . ASP B 1 111 ? 11.445 -17.938 -9.398 1 90.69 111 ASP B O 1
ATOM 2061 N N . ALA B 1 112 ? 9.945 -16.656 -8.602 1 93.44 112 ALA B N 1
ATOM 2062 C CA . ALA B 1 112 ? 9.602 -17.609 -7.551 1 93.44 112 ALA B CA 1
ATOM 2063 C C . ALA B 1 112 ? 8.961 -18.875 -8.148 1 93.44 112 ALA B C 1
ATOM 2065 O O . ALA B 1 112 ? 8.219 -18.781 -9.125 1 93.44 112 ALA B O 1
ATOM 2066 N N . PRO B 1 113 ? 9.297 -19.969 -7.508 1 94.94 113 PRO B N 1
ATOM 2067 C CA . PRO B 1 113 ? 8.57 -21.156 -7.945 1 94.94 113 PRO B CA 1
ATOM 2068 C C . PRO B 1 113 ? 7.066 -21.047 -7.73 1 94.94 113 PRO B C 1
ATOM 2070 O O . PRO B 1 113 ? 6.621 -20.562 -6.688 1 94.94 113 PRO B O 1
ATOM 2073 N N . ALA B 1 114 ? 6.336 -21.438 -8.734 1 96.25 114 ALA B N 1
ATOM 2074 C CA . ALA B 1 114 ? 4.883 -21.344 -8.617 1 96.25 114 ALA B CA 1
ATOM 2075 C C . ALA B 1 114 ? 4.195 -22.344 -9.547 1 96.25 114 ALA B C 1
ATOM 2077 O O . ALA B 1 114 ? 4.316 -22.234 -10.773 1 96.25 114 ALA B O 1
ATOM 2078 N N . GLU B 1 115 ? 3.535 -23.266 -8.914 1 96.06 115 GLU B N 1
ATOM 2079 C CA . GLU B 1 115 ? 2.666 -24.156 -9.688 1 96.06 115 GLU B CA 1
ATOM 2080 C C . GLU B 1 115 ? 1.387 -23.438 -10.109 1 96.06 115 GLU B C 1
ATOM 2082 O O . GLU B 1 115 ? 0.755 -23.828 -11.094 1 96.06 115 GLU B O 1
ATOM 2087 N N . ALA B 1 116 ? 1.034 -22.453 -9.375 1 96.81 116 ALA B N 1
ATOM 2088 C CA . ALA B 1 116 ? -0.118 -21.594 -9.656 1 96.81 116 ALA B CA 1
ATOM 2089 C C . ALA B 1 116 ? 0.041 -20.234 -9.016 1 96.81 116 ALA B C 1
ATOM 2091 O O . ALA B 1 116 ? 0.799 -20.062 -8.055 1 96.81 116 ALA B O 1
ATOM 2092 N N . ILE B 1 117 ? -0.553 -19.25 -9.609 1 97.69 117 ILE B N 1
ATOM 2093 C CA . ILE B 1 117 ? -0.606 -17.906 -9.047 1 97.69 117 ILE B CA 1
ATOM 2094 C C . ILE B 1 117 ? -2.061 -17.469 -8.867 1 97.69 117 ILE B C 1
ATOM 2096 O O . ILE B 1 117 ? -2.861 -17.578 -9.805 1 97.69 117 ILE B O 1
ATOM 2100 N N . VAL B 1 118 ? -2.422 -17.047 -7.672 1 98.44 118 VAL B N 1
ATOM 2101 C CA . VAL B 1 118 ? -3.791 -16.656 -7.359 1 98.44 118 VAL B CA 1
ATOM 2102 C C . VAL B 1 118 ? -3.789 -15.258 -6.73 1 98.44 118 VAL B C 1
ATOM 2104 O O . VAL B 1 118 ? -2.848 -14.891 -6.02 1 98.44 118 VAL B O 1
ATOM 2107 N N . LEU B 1 119 ? -4.793 -14.469 -7.02 1 98.69 119 LEU B N 1
ATOM 2108 C CA . LEU B 1 119 ? -5 -13.164 -6.395 1 98.69 119 LEU B CA 1
ATOM 2109 C C . LEU B 1 119 ? -6.266 -13.164 -5.543 1 98.69 119 LEU B C 1
ATOM 2111 O O . LEU B 1 119 ? -7.309 -13.656 -5.98 1 98.69 119 LEU B O 1
ATOM 2115 N N . PHE B 1 120 ? -6.125 -12.703 -4.359 1 98.88 120 PHE B N 1
ATOM 2116 C CA . PHE B 1 120 ? -7.266 -12.469 -3.48 1 98.88 120 PHE B CA 1
ATOM 2117 C C . PHE B 1 120 ? -7.461 -10.984 -3.225 1 98.88 120 PHE B C 1
ATOM 2119 O O . PHE B 1 120 ? -6.504 -10.273 -2.904 1 98.88 120 PHE B O 1
ATOM 2126 N N . ALA B 1 121 ? -8.602 -10.5 -3.408 1 98.81 121 ALA B N 1
ATOM 2127 C CA . ALA B 1 121 ? -8.969 -9.133 -3.062 1 98.81 121 ALA B CA 1
ATOM 2128 C C . ALA B 1 121 ? -10.039 -9.109 -1.978 1 98.81 121 ALA B C 1
ATOM 2130 O O . ALA B 1 121 ? -11.109 -9.703 -2.141 1 98.81 121 ALA B O 1
ATOM 2131 N N . ARG B 1 122 ? -9.812 -8.406 -0.923 1 98.44 122 ARG B N 1
ATOM 2132 C CA . ARG B 1 122 ? -10.734 -8.391 0.21 1 98.44 122 ARG B CA 1
ATOM 2133 C C . ARG B 1 122 ? -11.828 -7.348 0.011 1 98.44 122 ARG B C 1
ATOM 2135 O O . ARG B 1 122 ? -11.703 -6.215 0.481 1 98.44 122 ARG B O 1
ATOM 2142 N N . TYR B 1 123 ? -12.93 -7.793 -0.523 1 98.5 123 TYR B N 1
ATOM 2143 C CA . TYR B 1 123 ? -14.102 -6.941 -0.695 1 98.5 123 TYR B CA 1
ATOM 2144 C C . TYR B 1 123 ? -15.125 -7.195 0.402 1 98.5 123 TYR B C 1
ATOM 2146 O O . TYR B 1 123 ? -15.242 -8.312 0.904 1 98.5 123 TYR B O 1
ATOM 2154 N N . ARG B 1 124 ? -15.836 -6.199 0.669 1 97.5 124 ARG B N 1
ATOM 2155 C CA . ARG B 1 124 ? -16.969 -6.312 1.587 1 97.5 124 ARG B CA 1
ATOM 2156 C C . ARG B 1 124 ? -18.156 -6.977 0.908 1 97.5 124 ARG B C 1
ATOM 2158 O O . ARG B 1 124 ? -19 -7.586 1.574 1 97.5 124 ARG B O 1
ATOM 2165 N N . SER B 1 125 ? -18.281 -6.832 -0.386 1 98.06 125 SER B N 1
ATOM 2166 C CA . SER B 1 125 ? -19.359 -7.461 -1.141 1 98.06 125 SER B CA 1
ATOM 2167 C C . SER B 1 125 ? -19.234 -8.977 -1.123 1 98.06 125 SER B C 1
ATOM 2169 O O . SER B 1 125 ? -18.156 -9.516 -0.88 1 98.06 125 SER B O 1
ATOM 2171 N N . ALA B 1 126 ? -20.391 -9.594 -1.383 1 97.56 126 ALA B N 1
ATOM 2172 C CA . ALA B 1 126 ? -20.375 -11.055 -1.456 1 97.56 126 ALA B CA 1
ATOM 2173 C C . ALA B 1 126 ? -19.625 -11.531 -2.691 1 97.56 126 ALA B C 1
ATOM 2175 O O . ALA B 1 126 ? -19.625 -10.867 -3.729 1 97.56 126 ALA B O 1
ATOM 2176 N N . GLY B 1 127 ? -18.984 -12.664 -2.557 1 97.62 127 GLY B N 1
ATOM 2177 C CA . GLY B 1 127 ? -18.266 -13.281 -3.666 1 97.62 127 GLY B CA 1
ATOM 2178 C C . GLY B 1 127 ? -16.938 -13.891 -3.256 1 97.62 127 GLY B C 1
ATOM 2179 O O . GLY B 1 127 ? -16.469 -13.672 -2.137 1 97.62 127 GLY B O 1
ATOM 2180 N N . ASP B 1 128 ? -16.375 -14.609 -4.18 1 98.19 128 ASP B N 1
ATOM 2181 C CA . ASP B 1 128 ? -15.109 -15.273 -3.904 1 98.19 128 ASP B CA 1
ATOM 2182 C C . ASP B 1 128 ? -13.953 -14.281 -3.92 1 98.19 128 ASP B C 1
ATOM 2184 O O . ASP B 1 128 ? -12.977 -14.445 -3.189 1 98.19 128 ASP B O 1
ATOM 2188 N N . HIS B 1 129 ? -14.062 -13.281 -4.824 1 98.75 129 HIS B N 1
ATOM 2189 C CA . HIS B 1 129 ? -13.047 -12.242 -4.988 1 98.75 129 HIS B CA 1
ATOM 2190 C C . HIS B 1 129 ? -11.656 -12.844 -5.141 1 98.75 129 HIS B C 1
ATOM 2192 O O . HIS B 1 129 ? -10.703 -12.383 -4.512 1 98.75 129 HIS B O 1
ATOM 2198 N N . ARG B 1 130 ? -11.633 -13.898 -5.848 1 98.75 130 ARG B N 1
ATOM 2199 C CA . ARG B 1 130 ? -10.438 -14.648 -6.211 1 98.75 130 ARG B CA 1
ATOM 2200 C C . ARG B 1 130 ? -10.25 -14.688 -7.723 1 98.75 130 ARG B C 1
ATOM 2202 O O . ARG B 1 130 ? -11.211 -14.891 -8.469 1 98.75 130 ARG B O 1
ATOM 2209 N N . LEU B 1 131 ? -9.016 -14.469 -8.141 1 98.06 131 LEU B N 1
ATOM 2210 C CA . LEU B 1 131 ? -8.672 -14.562 -9.555 1 98.06 131 LEU B CA 1
ATOM 2211 C C . LEU B 1 131 ? -7.473 -15.477 -9.766 1 98.06 131 LEU B C 1
ATOM 2213 O O . LEU B 1 131 ? -6.531 -15.469 -8.969 1 98.06 131 LEU B O 1
ATOM 2217 N N . ARG B 1 132 ? -7.508 -16.219 -10.773 1 96.44 132 ARG B N 1
ATOM 2218 C CA . ARG B 1 132 ? -6.344 -16.984 -11.211 1 96.44 132 ARG B CA 1
ATOM 2219 C C . ARG B 1 132 ? -5.492 -16.188 -12.188 1 96.44 132 ARG B C 1
ATOM 2221 O O . ARG B 1 132 ? -6.02 -15.57 -13.117 1 96.44 132 ARG B O 1
ATOM 2228 N N . LEU B 1 133 ? -4.238 -16.188 -11.898 1 95.69 133 LEU B N 1
ATOM 2229 C CA . LEU B 1 133 ? -3.332 -15.383 -12.703 1 95.69 133 LEU B CA 1
ATOM 2230 C C . LEU B 1 133 ? -2.369 -16.266 -13.492 1 95.69 133 LEU B C 1
ATOM 2232 O O . LEU B 1 133 ? -1.33 -15.797 -13.961 1 95.69 133 LEU B O 1
ATOM 2236 N N . ASP B 1 134 ? -2.721 -17.422 -13.727 1 88.31 134 ASP B N 1
ATOM 2237 C CA . ASP B 1 134 ? -1.819 -18.359 -14.383 1 88.31 134 ASP B CA 1
ATOM 2238 C C . ASP B 1 134 ? -1.478 -17.906 -15.797 1 88.31 134 ASP B C 1
ATOM 2240 O O . ASP B 1 134 ? -2.344 -17.406 -16.516 1 88.31 134 ASP B O 1
ATOM 2244 N N . ASN B 1 135 ? -0.248 -17.922 -16.25 1 84 135 ASN B N 1
ATOM 2245 C CA . ASN B 1 135 ? 0.273 -17.703 -17.594 1 84 135 ASN B CA 1
ATOM 2246 C C . ASN B 1 135 ? 0.187 -16.234 -18 1 84 135 ASN B C 1
ATOM 2248 O O . ASN B 1 135 ? 0.022 -15.914 -19.172 1 84 135 ASN B O 1
ATOM 2252 N N . LEU B 1 136 ? 0.1 -15.352 -17.078 1 89.12 136 LEU B N 1
ATOM 2253 C CA . LEU B 1 136 ? 0.139 -13.922 -17.359 1 89.12 136 LEU B CA 1
ATOM 2254 C C . LEU B 1 136 ? 1.563 -13.383 -17.266 1 89.12 136 LEU B C 1
ATOM 2256 O O . LEU B 1 136 ? 2.299 -13.742 -16.328 1 89.12 136 LEU B O 1
ATOM 2260 N N . ASP B 1 137 ? 1.922 -12.547 -18.203 1 89.44 137 ASP B N 1
ATOM 2261 C CA . ASP B 1 137 ? 3.229 -11.898 -18.156 1 89.44 137 ASP B CA 1
ATOM 2262 C C . ASP B 1 137 ? 3.119 -10.484 -17.578 1 89.44 137 ASP B C 1
ATOM 2264 O O . ASP B 1 137 ? 4.121 -9.898 -17.156 1 89.44 137 ASP B O 1
ATOM 2268 N N . SER B 1 138 ? 1.896 -9.945 -17.719 1 92.94 138 SER B N 1
ATOM 2269 C CA . SER B 1 138 ? 1.588 -8.648 -17.109 1 92.94 138 SER B CA 1
ATOM 2270 C C . SER B 1 138 ? 0.159 -8.617 -16.578 1 92.94 138 SER B C 1
ATOM 2272 O O . SER B 1 138 ? -0.74 -9.227 -17.156 1 92.94 138 SER B O 1
ATOM 2274 N N . LEU B 1 139 ? -0.014 -7.906 -15.492 1 95.12 139 LEU B N 1
ATOM 2275 C CA . LEU B 1 139 ? -1.336 -7.816 -14.883 1 95.12 139 LEU B CA 1
ATOM 2276 C C . LEU B 1 139 ? -1.857 -6.383 -14.922 1 95.12 139 LEU B C 1
ATOM 2278 O O . LEU B 1 139 ? -1.187 -5.461 -14.453 1 95.12 139 LEU B O 1
ATOM 2282 N N . HIS B 1 140 ? -2.906 -6.113 -15.484 1 96.94 140 HIS B N 1
ATOM 2283 C CA . HIS B 1 140 ? -3.713 -4.91 -15.305 1 96.94 140 HIS B CA 1
ATOM 2284 C C . HIS B 1 140 ? -5.008 -5.223 -14.562 1 96.94 140 HIS B C 1
ATOM 2286 O O . HIS B 1 140 ? -5.934 -5.797 -15.133 1 96.94 140 HIS B O 1
ATOM 2292 N N . LEU B 1 141 ? -5.047 -4.922 -13.352 1 98.06 141 LEU B N 1
ATOM 2293 C CA . LEU B 1 141 ? -6.156 -5.23 -12.461 1 98.06 141 LEU B CA 1
ATOM 2294 C C . LEU B 1 141 ? -7.023 -3.996 -12.227 1 98.06 141 LEU B C 1
ATOM 2296 O O . LEU B 1 141 ? -6.504 -2.904 -11.977 1 98.06 141 LEU B O 1
ATOM 2300 N N . LEU B 1 142 ? -8.242 -4.137 -12.359 1 98.5 142 LEU B N 1
ATOM 2301 C CA . LEU B 1 142 ? -9.211 -3.109 -11.992 1 98.5 142 LEU B CA 1
ATOM 2302 C C . LEU B 1 142 ? -9.945 -3.484 -10.711 1 98.5 142 LEU B C 1
ATOM 2304 O O . LEU B 1 142 ? -10.609 -4.52 -10.648 1 98.5 142 LEU B O 1
ATOM 2308 N N . LEU B 1 143 ? -9.75 -2.717 -9.719 1 98.5 143 LEU B N 1
ATOM 2309 C CA . LEU B 1 143 ? -10.547 -2.844 -8.5 1 98.5 143 LEU B CA 1
ATOM 2310 C C . LEU B 1 143 ? -11.789 -1.967 -8.57 1 98.5 143 LEU B C 1
ATOM 2312 O O . LEU B 1 143 ? -11.734 -0.776 -8.25 1 98.5 143 LEU B O 1
ATOM 2316 N N . MET B 1 144 ? -12.883 -2.652 -8.914 1 98.31 144 MET B N 1
ATOM 2317 C CA . MET B 1 144 ? -14.141 -1.948 -9.148 1 98.31 144 MET B CA 1
ATOM 2318 C C . MET B 1 144 ? -14.93 -1.804 -7.848 1 98.31 144 MET B C 1
ATOM 2320 O O . MET B 1 144 ? -14.422 -2.111 -6.77 1 98.31 144 MET B O 1
ATOM 2324 N N . THR B 1 145 ? -16.125 -1.308 -7.984 1 98.31 145 THR B N 1
ATOM 2325 C CA . THR B 1 145 ? -16.969 -0.997 -6.836 1 98.31 145 THR B CA 1
ATOM 2326 C C . THR B 1 145 ? -17.156 -2.223 -5.941 1 98.31 145 THR B C 1
ATOM 2328 O O . THR B 1 145 ? -16.969 -2.141 -4.727 1 98.31 145 THR B O 1
ATOM 2331 N N . ASP B 1 146 ? -17.422 -3.363 -6.633 1 98.5 146 ASP B N 1
ATOM 2332 C CA . ASP B 1 146 ? -17.812 -4.5 -5.809 1 98.5 146 ASP B CA 1
ATOM 2333 C C . ASP B 1 146 ? -16.969 -5.73 -6.129 1 98.5 146 ASP B C 1
ATOM 2335 O O . ASP B 1 146 ? -17.172 -6.797 -5.543 1 98.5 146 ASP B O 1
ATOM 2339 N N . GLU B 1 147 ? -16.031 -5.562 -7.039 1 98.44 147 GLU B N 1
ATOM 2340 C CA . GLU B 1 147 ? -15.227 -6.723 -7.391 1 98.44 147 GLU B CA 1
ATOM 2341 C C . GLU B 1 147 ? -13.977 -6.312 -8.156 1 98.44 147 GLU B C 1
ATOM 2343 O O . GLU B 1 147 ? -13.891 -5.188 -8.664 1 98.44 147 GLU B O 1
ATOM 2348 N N . ALA B 1 148 ? -13.031 -7.227 -8.156 1 98.62 148 ALA B N 1
ATOM 2349 C CA . ALA B 1 148 ? -11.836 -7.074 -8.977 1 98.62 148 ALA B CA 1
ATOM 2350 C C . ALA B 1 148 ? -11.992 -7.793 -10.312 1 98.62 148 ALA B C 1
ATOM 2352 O O . ALA B 1 148 ? -12.539 -8.891 -10.375 1 98.62 148 ALA B O 1
ATOM 2353 N N . VAL B 1 149 ? -11.477 -7.16 -11.352 1 97.75 149 VAL B N 1
ATOM 2354 C CA . VAL B 1 149 ? -11.484 -7.777 -12.68 1 97.75 149 VAL B CA 1
ATOM 2355 C C . VAL B 1 149 ? -10.148 -7.523 -13.375 1 97.75 149 VAL B C 1
ATOM 2357 O O . VAL B 1 149 ? -9.508 -6.496 -13.141 1 97.75 149 VAL B O 1
ATOM 2360 N N . ILE B 1 150 ? -9.688 -8.445 -14.125 1 97.06 150 ILE B N 1
ATOM 2361 C CA . ILE B 1 150 ? -8.523 -8.234 -14.969 1 97.06 150 ILE B CA 1
ATOM 2362 C C . ILE B 1 150 ? -8.922 -7.445 -16.219 1 97.06 150 ILE B C 1
ATOM 2364 O O . ILE B 1 150 ? -9.859 -7.82 -16.922 1 97.06 150 ILE B O 1
ATOM 2368 N N . ALA B 1 151 ? -8.219 -6.297 -16.359 1 95.31 151 ALA B N 1
ATOM 2369 C CA . ALA B 1 151 ? -8.531 -5.469 -17.531 1 95.31 151 ALA B CA 1
ATOM 2370 C C . ALA B 1 151 ? -8.289 -6.23 -18.828 1 95.31 151 ALA B C 1
ATOM 2372 O O . ALA B 1 151 ? -7.34 -7.004 -18.938 1 95.31 151 ALA B O 1
ATOM 2373 N N . PRO B 1 152 ? -9.305 -6.051 -19.766 1 82.31 152 PRO B N 1
ATOM 2374 C CA . PRO B 1 152 ? -9.141 -6.723 -21.062 1 82.31 152 PRO B CA 1
ATOM 2375 C C . PRO B 1 152 ? -7.859 -6.312 -21.781 1 82.31 152 PRO B C 1
ATOM 2377 O O . PRO B 1 152 ? -7.395 -5.18 -21.625 1 82.31 152 PRO B O 1
ATOM 2380 N N . VAL B 1 153 ? -6.977 -7.172 -22.172 1 68.62 153 VAL B N 1
ATOM 2381 C CA . VAL B 1 153 ? -5.773 -6.895 -22.938 1 68.62 153 VAL B CA 1
ATOM 2382 C C . VAL B 1 153 ? -6.121 -6.039 -24.156 1 68.62 153 VAL B C 1
ATOM 2384 O O . VAL B 1 153 ? -7.086 -6.324 -24.859 1 68.62 153 VAL B O 1
ATOM 2387 N N . GLN B 1 154 ? -6.055 -4.711 -24.094 1 56.09 154 GLN B N 1
ATOM 2388 C CA . GLN B 1 154 ? -6.312 -3.959 -25.312 1 56.09 154 GLN B CA 1
ATOM 2389 C C . GLN B 1 154 ? -5.418 -4.434 -26.453 1 56.09 154 GLN B C 1
ATOM 2391 O O . GLN B 1 154 ? -4.195 -4.516 -26.297 1 56.09 154 GLN B O 1
ATOM 2396 N N . GLY B 1 155 ? -5.914 -5.484 -27.188 1 45.78 155 GLY B N 1
ATOM 2397 C CA . GLY B 1 155 ? -5.34 -5.91 -28.453 1 45.78 155 GLY B CA 1
ATOM 2398 C C . GLY B 1 155 ? -4.695 -4.773 -29.219 1 45.78 155 GLY B C 1
ATOM 2399 O O . GLY B 1 155 ? -5.285 -3.701 -29.375 1 45.78 155 GLY B O 1
ATOM 2400 N N . LYS B 1 156 ? -3.438 -4.723 -29.312 1 34.44 156 LYS B N 1
ATOM 2401 C CA . LYS B 1 156 ? -2.992 -4.059 -30.547 1 34.44 156 LYS B CA 1
ATOM 2402 C C . LYS B 1 156 ? -3.631 -4.691 -31.781 1 34.44 156 LYS B C 1
ATOM 2404 O O . LYS B 1 156 ? -3.932 -5.887 -31.781 1 34.44 156 LYS B O 1
#

Nearest PDB structures (foldseek):
  3zhn-assembly1_A  TM=7.055E-01  e=3.400E-05  Pseudomonas aeruginosa PAO1
  8bl3-assembly1_A  TM=4.027E-01  e=3.570E+00  Escherichia coli
  2znh-assembly1_B  TM=2.235E-01  e=2.064E+00  Homo sapiens
  6iol-assembly1_F  TM=1.671E-01  e=8.368E+00  Pseudomonas aeruginosa PAO1
  2znh-assembly1_A  TM=2.227E-01  e=2.974E+00  Homo sapiens

Solvent-accessible surface area (backbone atoms only — not comparable to full-atom values): 16792 Å² total; per-residue (Å²): 129,73,71,62,58,57,56,54,53,53,52,52,55,54,57,58,60,63,55,64,71,57,74,74,76,61,86,69,45,49,40,59,46,46,38,44,35,38,44,27,34,62,52,10,40,81,58,32,63,37,43,33,37,40,34,31,28,39,35,67,83,48,45,67,60,60,72,66,44,33,19,68,56,44,71,72,40,41,71,58,52,43,68,76,29,63,84,29,48,48,76,51,76,46,78,45,47,30,33,22,38,41,38,24,64,50,47,97,57,52,64,35,57,19,69,41,34,40,36,32,36,53,52,83,49,86,70,44,44,57,44,79,50,69,94,38,52,58,45,44,35,34,35,37,51,66,48,71,43,72,54,76,78,78,73,126,126,74,73,64,59,57,56,54,51,53,52,53,55,54,56,57,61,63,54,64,69,57,72,76,76,63,84,69,45,50,40,57,47,46,36,42,35,40,43,27,33,60,51,10,41,81,59,32,65,36,44,34,36,41,35,31,27,40,33,65,85,48,45,68,61,61,72,65,44,34,19,69,56,43,70,73,40,43,72,59,54,43,70,76,29,64,85,30,49,47,76,51,77,45,79,46,47,30,32,22,38,40,38,25,63,49,47,96,55,52,65,35,56,20,68,43,34,40,34,31,38,53,54,83,48,85,71,42,45,59,45,78,50,66,94,39,52,59,45,45,35,35,35,37,49,67,46,70,45,72,54,76,78,79,73,128

pLDDT: mean 87.22, std 16.99, range [34.44, 98.88]

Foldseek 3Di:
DPVVVVVVVVVVVVVVVVCVVPDCVPPFDADQAQKEKEAAACCFQNQAKKKKKKKAFQDPVCVVVVQVAFLVVCVVCVVVVCVVCVLGMDIDMDIGGHRDMDIDRDDPRGGPGHPWIKMAIDHPADDSLIDTDPPDNYFYWYRDNGHIDTDDPPDD/DPPVVVVVVVVVVVVVVVPVVPPCPPPFDADQAQKEKEAAACCFQNQAKKKKKKKAFQDPVCVVVVQVAFLVVCVVCVVVVCVVCVLGMDIDMDIGGHRDMDIDRDDPRGGPGHPWIKMAIDHPADDSLIDTDPPDNYFYWYRDRGHIDTDDPPDD

Radius of gyration: 29.76 Å; Cα contacts (8 Å, |Δi|>4): 617; chains: 2; bounding box: 64×123×81 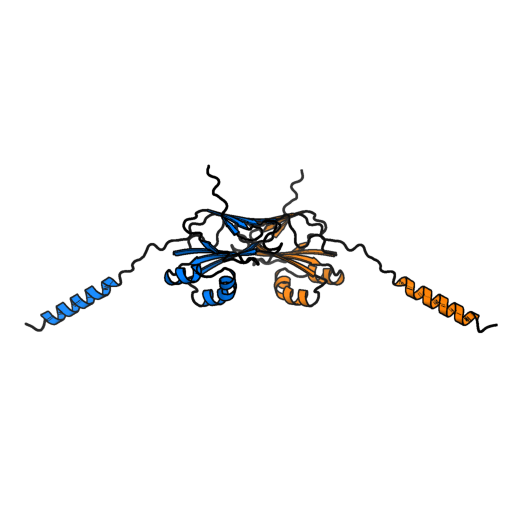Å

Sequence (312 aa):
MSHSISRSIYLILLILFCMQTGGCAFWQKRVELNAVQIDTAPDANDNAPVAVDIVAIADAALVPTVQSLPAAQWFNAKSQLLRDAPDGLRVWSLELVPGSRYISEENPLRDAPAEAIVLFARYRSAGDHRLRLDNLDSLHLLLMTDEAVIAPVQGKMSHSISRSIYLILLILFCMQTGGCAFWQKRVELNAVQIDTAPDANDNAPVAVDIVAIADAALVPTVQSLPAAQWFNAKSQLLRDAPDGLRVWSLELVPGSRYISEENPLRDAPAEAIVLFARYRSAGDHRLRLDNLDSLHLLLMTDEAVIAPVQGK